Protein AF-A0A023FJ00-F1 (afdb_monomer)

Nearest PDB structures (foldseek):
  8jj6-assembly1_A  TM=9.399E-01  e=1.919E-15  Homo sapiens

Foldseek 3Di:
DVVVVVVVVDDPVVVVVVVLLVVLVVLLVVLVVLLPDDDPVSQVVLVVVLVVLVVVCVPPSSVVNNLSSLQSHPDDDPVSLVVCVVDPVSVVVHDLSNVLNNCLVPVVVLCVVLVVLVVVLVVVVVCVVCVVVVVVVPPPDDDDDDDDDDDPDDPDDVPDDVPCPLVNVLPPPSLVVLCSNCPLPLSSVVSSVVVLVVVCVVVVDCVSVVSNVSNVVNNVVVVSVNNVVVD

Radius of gyration: 27.16 Å; Cα contacts (8 Å, |Δi|>4): 117; chains: 1; bounding box: 66×40×90 Å

Sequence (231 aa):
MLPLLDLHGVCRLDFHTSVREELKERLLQQIENLGKQEGREKEKKLKEMLQKSFPVIKVPALRPVVMCILKNMDHVEEKYLKQLVNNKTLYKECDVQVKRQIWQEHQSLFGDEVLPLLSQYIREKEEALWSPLASSSSSASSSSSSSSSAAVGAGGEASSFFGSSPKQRRQGAVLQQLLVMVGRNVVLYDMVLQFVRTLFLRTRNVHYCTLRVELLMALHDLEIQDITAVT

Structure (mmCIF, N/CA/C/O backbone):
data_AF-A0A023FJ00-F1
#
_entry.id   AF-A0A023FJ00-F1
#
loop_
_atom_site.group_PDB
_atom_site.id
_atom_site.type_symbol
_atom_site.label_atom_id
_atom_site.label_alt_id
_atom_site.label_comp_id
_atom_site.label_asym_id
_atom_site.label_entity_id
_atom_site.label_seq_id
_atom_site.pdbx_PDB_ins_code
_atom_site.Cartn_x
_atom_site.Cartn_y
_atom_site.Cartn_z
_atom_site.occupancy
_atom_site.B_iso_or_equiv
_atom_site.auth_seq_id
_atom_site.auth_comp_id
_atom_site.auth_asym_id
_atom_site.auth_atom_id
_atom_site.pdbx_PDB_model_num
ATOM 1 N N . MET A 1 1 ? -34.439 -0.714 29.607 1.00 55.22 1 MET A N 1
ATOM 2 C CA . MET A 1 1 ? -34.647 -0.567 28.148 1.00 55.22 1 MET A CA 1
ATOM 3 C C . MET A 1 1 ? -34.478 -1.873 27.369 1.00 55.22 1 MET A C 1
ATOM 5 O O . MET A 1 1 ? -35.316 -2.127 26.523 1.00 55.22 1 MET A O 1
ATOM 9 N N . LEU A 1 2 ? -33.496 -2.743 27.658 1.00 57.09 2 LEU A N 1
ATOM 10 C CA . LEU A 1 2 ? -33.366 -4.044 26.963 1.00 57.09 2 LEU A CA 1
ATOM 11 C C . LEU A 1 2 ? -34.568 -5.016 27.103 1.00 57.09 2 LEU A C 1
ATOM 13 O O . LEU A 1 2 ? -34.875 -5.681 26.120 1.00 57.09 2 LEU A O 1
ATOM 17 N N . PRO A 1 3 ? -35.287 -5.098 28.246 1.00 62.75 3 PRO A N 1
ATOM 18 C CA . PRO A 1 3 ? -36.422 -6.024 28.379 1.00 62.75 3 PRO A CA 1
ATOM 19 C C . PRO A 1 3 ? -37.633 -5.676 27.498 1.00 62.75 3 PRO A C 1
ATOM 21 O O . PRO A 1 3 ? -38.423 -6.550 27.170 1.00 62.75 3 PRO A O 1
ATOM 24 N N . LEU A 1 4 ? -37.781 -4.404 27.103 1.00 62.66 4 LEU A N 1
ATOM 25 C CA . LEU A 1 4 ? -38.892 -3.940 26.263 1.00 62.66 4 LEU A CA 1
ATOM 26 C C . LEU A 1 4 ? -38.692 -4.301 24.784 1.00 62.66 4 LEU A C 1
ATOM 28 O O . LEU A 1 4 ? -39.668 -4.559 24.091 1.00 62.66 4 LEU A O 1
ATOM 32 N N . LEU A 1 5 ? -37.442 -4.351 24.310 1.00 60.38 5 LEU A N 1
ATOM 33 C CA . LEU A 1 5 ? -37.088 -4.762 22.942 1.00 60.38 5 LEU A CA 1
ATOM 34 C C . LEU A 1 5 ? -37.264 -6.270 22.723 1.00 60.38 5 LEU A C 1
ATOM 36 O O . LEU A 1 5 ? -37.708 -6.682 21.655 1.00 60.38 5 LEU A O 1
ATOM 40 N N . ASP A 1 6 ? -37.000 -7.070 23.759 1.00 61.88 6 ASP A N 1
ATOM 41 C CA . ASP A 1 6 ? -37.266 -8.517 23.769 1.00 61.88 6 ASP A CA 1
ATOM 42 C C . ASP A 1 6 ? -38.765 -8.811 23.586 1.00 61.88 6 ASP A C 1
ATOM 44 O O . ASP A 1 6 ? -39.148 -9.751 22.897 1.00 61.88 6 ASP A O 1
ATOM 48 N N . LEU A 1 7 ? -39.619 -7.944 24.145 1.00 65.06 7 LEU A N 1
ATOM 49 C CA . LEU A 1 7 ? -41.075 -8.012 24.003 1.00 65.06 7 LEU A CA 1
ATOM 50 C C . LEU A 1 7 ? -41.558 -7.706 22.572 1.00 65.06 7 LEU A C 1
ATOM 52 O O . LEU A 1 7 ? -42.651 -8.117 22.198 1.00 65.06 7 LEU A O 1
ATOM 56 N N . HIS A 1 8 ? -40.750 -6.993 21.780 1.00 67.88 8 HIS A N 1
ATOM 57 C CA . HIS A 1 8 ? -41.035 -6.646 20.382 1.00 67.88 8 HIS A CA 1
ATOM 58 C C . HIS A 1 8 ? -40.429 -7.650 19.385 1.00 67.88 8 HIS A C 1
ATOM 60 O O . HIS A 1 8 ? -40.424 -7.393 18.183 1.00 67.88 8 HIS A O 1
ATOM 66 N N . GLY A 1 9 ? -39.903 -8.787 19.862 1.00 67.94 9 GLY A N 1
ATOM 67 C CA . GLY A 1 9 ? -39.362 -9.846 19.004 1.00 67.94 9 GLY A CA 1
ATOM 68 C C . GLY A 1 9 ? -38.045 -9.490 18.309 1.00 67.94 9 GLY A C 1
ATOM 69 O O . GLY A 1 9 ? -37.627 -10.202 17.398 1.00 67.94 9 GLY A O 1
ATOM 70 N N . VAL A 1 10 ? -37.375 -8.409 18.720 1.00 71.19 10 VAL A N 1
ATOM 71 C CA . VAL A 1 10 ? -36.057 -8.055 18.187 1.00 71.19 10 VAL A CA 1
ATOM 72 C C . VAL A 1 10 ? -35.002 -8.866 18.926 1.00 71.19 10 VAL A C 1
ATOM 74 O O . VAL A 1 10 ? -34.808 -8.705 20.133 1.00 71.19 10 VAL A O 1
ATOM 77 N N . CYS A 1 11 ? -34.277 -9.712 18.196 1.00 74.19 11 CYS A N 1
ATOM 78 C CA . CYS A 1 11 ? -33.132 -10.432 18.734 1.00 74.19 11 CYS A CA 1
ATOM 79 C C . CYS A 1 11 ? -32.123 -9.439 19.326 1.00 74.19 11 CYS A C 1
ATOM 81 O O . CYS A 1 11 ? -31.591 -8.570 18.632 1.00 74.19 11 CYS A O 1
ATOM 83 N N . ARG A 1 12 ? -31.811 -9.587 20.620 1.00 78.19 12 ARG A N 1
ATOM 84 C CA . ARG A 1 12 ? -30.856 -8.713 21.330 1.00 78.19 12 ARG A CA 1
ATOM 85 C C . ARG A 1 12 ? -29.510 -8.599 20.604 1.00 78.19 12 ARG A C 1
ATOM 87 O O . AR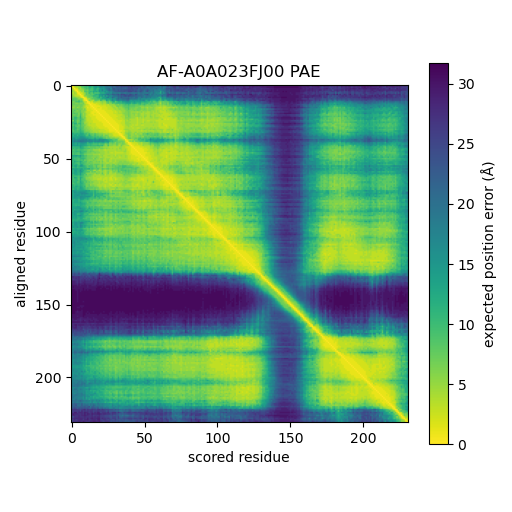G A 1 12 ? -28.895 -7.535 20.611 1.00 78.19 12 ARG A O 1
ATOM 94 N N . LEU A 1 13 ? -29.063 -9.686 19.971 1.00 79.44 13 LEU A N 1
ATOM 95 C CA . LEU A 1 13 ? -27.828 -9.730 19.187 1.00 79.44 13 LEU A CA 1
ATOM 96 C C . LEU A 1 13 ? -27.859 -8.770 17.992 1.00 79.44 13 LEU A C 1
ATOM 98 O O . LEU A 1 13 ? -26.862 -8.089 17.743 1.00 79.44 13 LEU A O 1
ATOM 102 N N . ASP A 1 14 ? -28.987 -8.699 17.289 1.00 80.38 14 ASP A N 1
ATOM 103 C CA . ASP A 1 14 ? -29.147 -7.858 16.104 1.00 80.38 14 ASP A CA 1
ATOM 104 C C . ASP A 1 14 ? -29.149 -6.393 16.510 1.00 80.38 14 ASP A C 1
ATOM 106 O O . ASP A 1 14 ? -28.389 -5.608 15.956 1.00 80.38 14 ASP A O 1
ATOM 110 N N . PHE A 1 15 ? -29.870 -6.047 17.580 1.00 82.94 15 PHE A N 1
ATOM 111 C CA . PHE A 1 15 ? -29.838 -4.695 18.134 1.00 82.94 15 PHE A CA 1
ATOM 112 C C . PHE A 1 15 ? -28.418 -4.267 18.538 1.00 82.94 15 PHE A C 1
ATOM 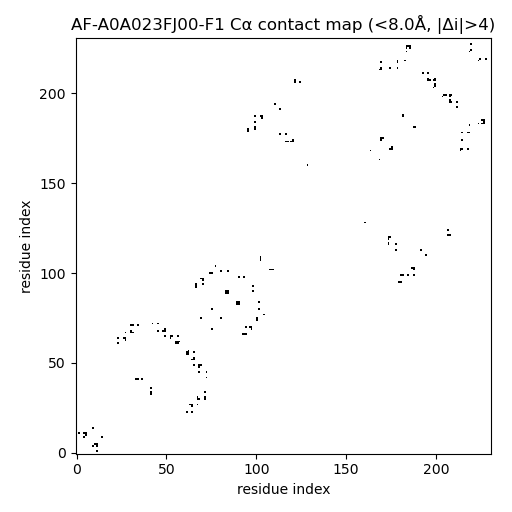114 O O . PHE A 1 15 ? -27.947 -3.204 18.136 1.00 82.94 15 PHE A O 1
ATOM 121 N N . HIS A 1 16 ? -27.692 -5.099 19.295 1.00 84.12 16 HIS A N 1
ATOM 122 C CA . HIS A 1 16 ? -26.311 -4.789 19.677 1.00 84.12 16 HIS A CA 1
ATOM 123 C C . HIS A 1 16 ? -25.367 -4.712 18.474 1.00 84.12 16 HIS A C 1
ATOM 125 O O . HIS A 1 16 ? -24.415 -3.930 18.489 1.00 84.12 16 HIS A O 1
ATOM 131 N N . THR A 1 17 ? -25.621 -5.505 17.436 1.00 85.69 17 THR A N 1
ATOM 132 C CA . THR A 1 17 ? -24.859 -5.464 16.190 1.00 85.69 17 THR A CA 1
ATOM 133 C C . THR A 1 17 ? -25.129 -4.178 15.424 1.00 85.69 17 THR A C 1
ATOM 135 O O . THR A 1 17 ? -24.167 -3.505 15.071 1.00 85.69 17 THR A O 1
ATOM 138 N N . SER A 1 18 ? -26.388 -3.772 15.267 1.00 85.38 18 SER A N 1
ATOM 139 C CA . SER A 1 18 ? -26.767 -2.506 14.635 1.00 85.38 18 SER A CA 1
ATOM 140 C C . SER A 1 18 ? -26.198 -1.299 15.378 1.00 85.38 18 SER A C 1
ATOM 142 O O . SER A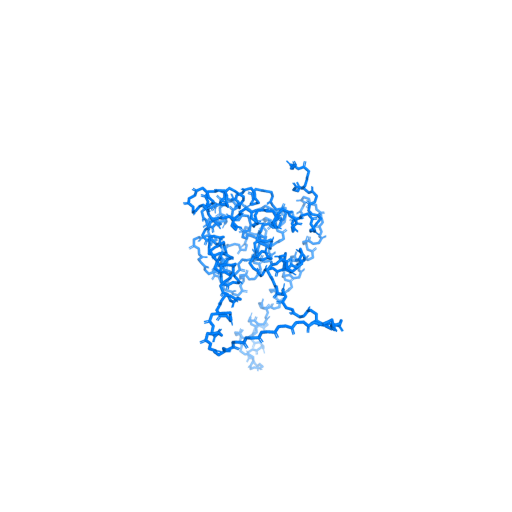 1 18 ? -25.574 -0.445 14.759 1.00 85.38 18 SER A O 1
ATOM 144 N N . VAL A 1 19 ? -26.317 -1.255 16.711 1.00 87.44 19 VAL A N 1
ATOM 145 C CA . VAL A 1 19 ? -25.748 -0.160 17.521 1.00 87.44 19 VAL A CA 1
ATOM 146 C C . VAL A 1 19 ? -24.227 -0.104 17.378 1.00 87.44 19 VAL A C 1
ATOM 148 O O . VAL A 1 19 ? -23.653 0.976 17.255 1.00 87.44 19 VAL A O 1
ATOM 151 N N . ARG A 1 20 ? -23.549 -1.257 17.379 1.00 84.69 20 ARG A N 1
ATOM 152 C CA . ARG A 1 20 ? -22.095 -1.318 17.178 1.00 84.69 20 ARG A CA 1
ATOM 153 C C . ARG A 1 20 ? -21.695 -0.821 15.790 1.00 84.69 20 ARG A C 1
ATOM 155 O O . ARG A 1 20 ? -20.704 -0.104 15.687 1.00 84.69 20 ARG A O 1
ATOM 162 N N . GLU A 1 21 ? -22.422 -1.212 14.749 1.00 87.56 21 GLU A N 1
ATOM 163 C CA . GLU A 1 21 ? -22.163 -0.780 13.372 1.00 87.56 21 GLU A CA 1
ATOM 164 C C . GLU A 1 21 ? -22.367 0.732 13.216 1.00 87.56 21 GLU A C 1
ATOM 166 O O . GLU A 1 21 ? -21.481 1.410 12.702 1.00 87.56 21 GLU A O 1
ATOM 171 N N . GLU A 1 22 ? -23.440 1.291 13.778 1.00 86.94 22 GLU A N 1
ATOM 172 C CA . GLU A 1 22 ? -23.684 2.737 13.746 1.00 86.94 22 GLU A CA 1
ATOM 173 C C . GLU A 1 22 ? -22.613 3.517 14.530 1.00 86.94 22 GLU A C 1
ATOM 175 O O . GLU A 1 22 ? -22.098 4.535 14.064 1.00 86.94 22 GLU A O 1
ATOM 180 N N . LEU A 1 23 ? -22.207 3.025 15.708 1.00 86.69 23 LEU A N 1
ATOM 181 C CA . LEU A 1 23 ? -21.105 3.620 16.471 1.00 86.69 23 LEU A CA 1
ATOM 182 C C . LEU A 1 23 ? -19.781 3.554 15.704 1.00 86.69 23 LEU A C 1
ATOM 184 O O . LEU A 1 23 ? -19.011 4.515 15.732 1.00 86.69 23 LEU A O 1
ATOM 188 N N . LYS A 1 24 ? -19.516 2.441 15.012 1.00 87.19 24 LYS A N 1
ATOM 189 C CA . LYS A 1 24 ? -18.331 2.272 14.164 1.00 87.19 24 LYS A CA 1
ATOM 190 C C . LYS A 1 24 ? -18.330 3.291 13.028 1.00 87.19 24 LYS A C 1
ATOM 192 O O . LYS A 1 24 ? -17.315 3.950 12.825 1.00 87.19 24 LYS A O 1
ATOM 197 N N . GLU A 1 25 ? -19.441 3.448 12.316 1.00 89.94 25 GLU A N 1
ATOM 198 C CA . GLU A 1 25 ? -19.566 4.416 11.221 1.00 89.94 25 GLU A CA 1
ATOM 199 C C . GLU A 1 25 ? -19.379 5.855 11.703 1.00 89.94 25 GLU A C 1
ATOM 201 O O . GLU A 1 25 ? -18.584 6.598 11.127 1.00 89.94 25 GLU A O 1
ATOM 206 N N . ARG A 1 26 ? -20.026 6.237 12.811 1.00 89.25 26 ARG A N 1
ATOM 207 C CA . ARG A 1 26 ? -19.841 7.567 13.410 1.00 89.25 26 ARG A CA 1
ATOM 208 C C . ARG A 1 26 ? -18.392 7.809 13.825 1.00 89.25 26 ARG A C 1
ATOM 210 O O . ARG A 1 26 ? -17.871 8.903 13.619 1.00 89.25 26 ARG A O 1
ATOM 217 N N . LEU A 1 27 ? -17.727 6.797 14.382 1.00 86.50 27 LEU A N 1
ATOM 218 C CA . LEU A 1 27 ? -16.323 6.897 14.772 1.00 86.50 27 LEU A CA 1
ATOM 219 C C . LEU A 1 27 ? -15.411 7.071 13.551 1.00 86.50 27 LEU A C 1
ATOM 221 O O . LEU A 1 27 ? -14.524 7.919 13.579 1.00 86.50 27 LEU A O 1
ATOM 225 N N . LEU A 1 28 ? -15.651 6.324 12.470 1.00 88.69 28 LEU A N 1
ATOM 226 C CA . LEU A 1 28 ? -14.921 6.477 11.207 1.00 88.69 28 LEU A CA 1
ATOM 227 C C . LEU A 1 28 ? -15.084 7.886 10.628 1.00 88.69 28 LEU A C 1
ATOM 229 O O . LEU A 1 28 ? -14.091 8.517 10.275 1.00 88.69 28 LEU A O 1
ATOM 233 N N . GLN A 1 29 ? -16.309 8.414 10.613 1.00 89.25 29 GLN A N 1
ATOM 234 C CA . GLN A 1 29 ? -16.581 9.784 10.169 1.00 89.25 29 GLN A CA 1
ATOM 235 C C . GLN A 1 29 ? -15.867 10.823 11.042 1.00 89.25 29 GLN A C 1
ATOM 237 O O . GLN A 1 29 ? -15.313 11.795 10.532 1.00 89.25 29 GLN A O 1
ATOM 242 N N . GLN A 1 30 ? -15.842 10.625 12.364 1.00 85.81 30 GLN A N 1
ATOM 243 C CA . GLN A 1 30 ? -15.100 11.505 13.267 1.00 85.81 30 GLN A CA 1
ATOM 244 C C . GLN A 1 30 ? -13.594 11.466 13.004 1.00 85.81 30 GLN A C 1
ATOM 246 O O . GLN A 1 30 ? -12.963 12.520 13.010 1.00 85.81 30 GLN A O 1
ATOM 251 N N . ILE A 1 31 ? -13.022 10.288 12.750 1.00 86.56 31 ILE A N 1
ATOM 252 C CA . ILE A 1 31 ? -11.599 10.141 12.421 1.00 86.56 31 ILE A CA 1
ATOM 253 C C . ILE A 1 31 ? -11.278 10.837 11.095 1.00 86.56 31 ILE A C 1
ATOM 255 O O . ILE A 1 31 ? -10.287 11.555 11.015 1.00 86.56 31 ILE A O 1
ATOM 259 N N . GLU A 1 32 ? -12.126 10.693 10.078 1.00 85.56 32 GLU A N 1
ATOM 260 C CA . GLU A 1 32 ? -11.937 11.370 8.791 1.00 85.56 32 GLU A CA 1
ATOM 261 C C . GLU A 1 32 ? -12.043 12.897 8.924 1.00 85.56 32 GLU A C 1
ATOM 263 O O . GLU A 1 32 ? -11.239 13.639 8.359 1.00 85.56 32 GLU A O 1
ATOM 268 N N . ASN A 1 33 ? -12.983 13.385 9.736 1.00 86.56 33 ASN A N 1
ATOM 269 C CA . ASN A 1 33 ? -13.097 14.809 10.046 1.00 86.56 33 ASN A CA 1
ATOM 270 C C . ASN A 1 33 ? -11.888 15.328 10.841 1.00 86.56 33 ASN A C 1
ATOM 272 O O . ASN A 1 33 ? -11.429 16.440 10.588 1.00 86.56 33 ASN A O 1
ATOM 276 N N . LEU A 1 34 ? -11.345 14.529 11.765 1.00 82.56 34 LEU A N 1
ATOM 277 C CA . LEU A 1 34 ? -10.101 14.840 12.476 1.00 82.56 34 LEU A CA 1
ATOM 278 C C . LEU A 1 34 ? -8.887 14.832 11.538 1.00 82.56 34 LEU A C 1
ATOM 280 O O . LEU A 1 34 ? -7.989 15.646 11.724 1.00 82.56 34 LEU A O 1
ATOM 284 N N . GLY A 1 35 ? -8.874 13.969 10.519 1.00 77.62 35 GLY A N 1
ATOM 285 C CA . GLY A 1 35 ? -7.837 13.941 9.485 1.00 77.62 35 GLY A CA 1
ATOM 286 C C . GLY A 1 35 ? -7.781 15.227 8.654 1.00 77.62 35 GLY A C 1
ATOM 287 O O . GLY A 1 35 ? -6.699 15.650 8.254 1.00 77.62 35 GLY A O 1
ATOM 288 N N . LYS A 1 36 ? -8.928 15.891 8.452 1.00 80.62 36 LYS A N 1
ATOM 289 C CA . LYS A 1 36 ? -9.024 17.194 7.765 1.00 80.62 36 LYS A CA 1
ATOM 290 C C . LYS A 1 36 ? -8.594 18.378 8.635 1.00 80.62 36 LYS A C 1
ATOM 292 O O . LYS A 1 36 ? -8.325 19.448 8.101 1.00 80.62 36 LYS A O 1
ATOM 297 N N . GLN A 1 37 ? -8.568 18.222 9.958 1.00 78.00 37 GLN A N 1
ATOM 298 C CA . GLN A 1 37 ? -8.043 19.254 10.851 1.00 78.00 37 GLN A CA 1
ATOM 299 C C . GLN A 1 37 ? -6.511 19.222 10.820 1.00 78.00 37 GLN A C 1
ATOM 301 O O . GLN A 1 37 ? -5.901 18.158 10.778 1.00 78.00 37 GLN A O 1
ATOM 306 N N . GLU A 1 38 ? -5.866 20.385 10.857 1.00 72.50 38 GLU A N 1
ATOM 307 C CA . GLU A 1 38 ? -4.406 20.501 10.893 1.00 72.50 38 GLU A CA 1
ATOM 308 C C . GLU A 1 38 ? -3.947 20.995 12.269 1.00 72.50 38 GLU A C 1
ATOM 310 O O . GLU A 1 38 ? -4.546 21.900 12.846 1.00 72.50 38 GLU A O 1
ATOM 315 N N . GLY A 1 39 ? -2.892 20.384 12.820 1.00 77.38 39 GLY A N 1
ATOM 316 C CA . GLY A 1 39 ? -2.273 20.838 14.068 1.00 77.38 39 GLY A CA 1
ATOM 317 C C . GLY A 1 39 ? -1.814 19.719 15.000 1.00 77.38 39 GLY A C 1
ATOM 318 O O . GLY A 1 39 ? -2.324 18.605 14.979 1.00 77.38 39 GLY A O 1
ATOM 319 N N . ARG A 1 40 ? -0.869 20.044 15.887 1.00 77.06 40 ARG A N 1
ATOM 320 C CA . ARG A 1 40 ? -0.237 19.115 16.846 1.00 77.06 40 ARG A CA 1
ATOM 321 C C . ARG A 1 40 ? -1.225 18.427 17.799 1.00 77.06 40 ARG A C 1
ATOM 323 O O . ARG A 1 40 ? -0.976 17.325 18.284 1.00 77.06 40 ARG A O 1
ATOM 330 N N . GLU A 1 41 ? -2.364 19.060 18.075 1.00 80.50 41 GLU A N 1
ATOM 331 C CA . GLU A 1 41 ? -3.412 18.458 18.903 1.00 80.50 41 GLU A CA 1
ATOM 332 C C . GLU A 1 41 ? -4.080 17.251 18.234 1.00 80.50 41 GLU A C 1
ATOM 334 O O . GLU A 1 41 ? -4.482 16.320 18.937 1.00 80.50 41 GLU A O 1
ATOM 339 N N . LYS A 1 42 ? -4.164 17.230 16.894 1.00 83.69 42 LYS A N 1
ATOM 340 C CA . LYS A 1 42 ? -4.743 16.109 16.140 1.00 83.69 42 LYS A CA 1
ATOM 341 C C . LYS A 1 42 ? -3.909 14.850 16.332 1.00 83.69 42 LYS A C 1
ATOM 343 O O . LYS A 1 42 ? -4.451 13.800 16.653 1.00 83.69 42 LYS A O 1
ATOM 348 N N . GLU A 1 43 ? -2.588 14.977 16.231 1.00 83.06 43 GLU A N 1
ATOM 349 C CA . GLU A 1 43 ? -1.652 13.862 16.362 1.00 83.06 43 GLU A CA 1
ATOM 350 C C . GLU A 1 43 ? -1.719 13.276 17.765 1.00 83.06 43 GLU A C 1
ATOM 352 O O . GLU A 1 43 ? -1.749 12.058 17.935 1.00 83.06 43 GLU A O 1
ATOM 357 N N . LYS A 1 44 ? -1.817 14.143 18.781 1.00 86.00 44 LYS A N 1
ATOM 358 C CA . LYS A 1 44 ? -1.970 13.706 20.167 1.00 86.00 44 LYS A CA 1
ATOM 359 C C . LYS A 1 44 ? -3.276 12.929 20.364 1.00 86.00 44 LYS A C 1
ATOM 361 O O . LYS A 1 44 ? -3.242 11.835 20.924 1.00 86.00 44 LYS A O 1
ATOM 366 N N . LYS A 1 45 ? -4.404 13.444 19.859 1.00 86.06 45 LYS A N 1
ATOM 367 C CA . LYS A 1 45 ? -5.710 12.761 19.931 1.00 86.06 45 LYS A CA 1
ATOM 368 C C . LYS A 1 45 ? -5.704 11.437 19.161 1.00 86.06 45 LYS A C 1
ATOM 370 O O . LYS A 1 45 ? -6.150 10.429 19.702 1.00 86.06 45 LYS A O 1
ATOM 375 N N . LEU A 1 46 ? -5.154 11.409 17.945 1.00 85.62 46 LEU A N 1
ATOM 376 C CA . LEU A 1 46 ? -5.027 10.196 17.129 1.00 85.62 46 LEU A CA 1
ATOM 377 C C . LEU A 1 46 ? -4.160 9.145 17.823 1.00 85.62 46 LEU A C 1
ATOM 379 O O . LEU A 1 46 ? -4.540 7.979 17.871 1.00 85.62 46 LEU A O 1
ATOM 383 N N . LYS A 1 47 ? -3.047 9.553 18.438 1.00 86.44 47 LYS A N 1
ATOM 384 C CA . LYS A 1 47 ? -2.176 8.662 19.210 1.00 86.44 47 LYS A CA 1
ATOM 385 C C . LYS A 1 47 ? -2.876 8.090 20.446 1.00 86.44 47 LYS A C 1
ATOM 387 O O . LYS A 1 47 ? -2.783 6.889 20.694 1.00 86.44 47 LYS A O 1
ATOM 392 N N . GLU A 1 48 ? -3.613 8.909 21.195 1.00 88.38 48 GLU A N 1
ATOM 393 C CA . GLU A 1 48 ? -4.414 8.440 22.336 1.00 88.38 48 GLU A CA 1
ATOM 394 C C . GLU A 1 48 ? -5.528 7.472 21.897 1.00 88.38 48 GLU A C 1
ATOM 396 O O . GLU A 1 48 ? -5.766 6.450 22.548 1.00 88.38 48 GLU A O 1
ATOM 401 N N . MET A 1 49 ? -6.194 7.754 20.773 1.00 84.31 49 MET A N 1
ATOM 402 C CA . MET A 1 49 ? -7.207 6.870 20.190 1.00 84.31 49 MET A CA 1
ATOM 403 C C . MET A 1 49 ? -6.601 5.561 19.687 1.00 84.31 49 MET A C 1
ATOM 405 O O . MET A 1 49 ? -7.178 4.495 19.921 1.00 84.31 49 MET A O 1
ATOM 409 N N . LEU A 1 50 ? -5.431 5.611 19.045 1.00 87.56 50 LEU A N 1
ATOM 410 C CA . LEU A 1 50 ? -4.699 4.425 18.617 1.00 87.56 50 LEU A CA 1
ATOM 411 C C . LEU A 1 50 ? -4.354 3.563 19.831 1.00 87.56 50 LEU A C 1
ATOM 413 O O . LEU A 1 50 ? -4.686 2.385 19.844 1.00 87.56 50 LEU A O 1
ATOM 417 N N . GLN A 1 51 ? -3.799 4.146 20.894 1.00 88.19 51 GLN A N 1
ATOM 418 C CA . GLN A 1 51 ? -3.433 3.404 22.103 1.00 88.19 51 GLN A CA 1
ATOM 419 C C . GLN A 1 51 ? -4.622 2.643 22.716 1.00 88.19 51 GLN A C 1
ATOM 421 O O . GLN A 1 51 ? -4.460 1.517 23.186 1.00 88.19 51 GLN A O 1
ATOM 426 N N . LYS A 1 52 ? -5.825 3.231 22.689 1.00 86.00 52 LYS A N 1
ATOM 427 C CA . LYS A 1 52 ? -7.048 2.595 23.209 1.00 86.00 52 LYS A CA 1
ATOM 428 C C . LYS A 1 52 ? -7.652 1.565 22.252 1.00 86.00 52 LYS A C 1
ATOM 430 O O . LYS A 1 52 ? -8.205 0.568 22.707 1.00 86.00 52 LYS A O 1
ATOM 435 N N . SER A 1 53 ? -7.572 1.799 20.944 1.00 83.19 53 SER A N 1
ATOM 436 C CA . SER A 1 53 ? -8.200 0.947 19.921 1.00 83.19 53 SER A CA 1
ATOM 437 C C . SER A 1 53 ? -7.315 -0.216 19.468 1.00 83.19 53 SER A C 1
ATOM 439 O O . SER A 1 53 ? -7.830 -1.266 19.084 1.00 83.19 53 SER A O 1
ATOM 441 N N . PHE A 1 54 ? -5.992 -0.080 19.572 1.00 85.19 54 PHE A N 1
ATOM 442 C CA . PHE A 1 54 ? -5.031 -1.073 19.098 1.00 85.19 54 PHE A CA 1
ATOM 443 C C . PHE A 1 54 ? -5.155 -2.455 19.764 1.00 85.19 54 PHE A C 1
ATOM 445 O O . PHE A 1 54 ? -5.092 -3.451 19.045 1.00 85.19 54 PHE A O 1
ATOM 452 N N . PRO A 1 55 ? -5.421 -2.591 21.082 1.00 85.12 55 PRO A N 1
ATOM 453 C CA . PRO A 1 55 ? -5.675 -3.901 21.691 1.00 85.12 55 PRO A CA 1
ATOM 454 C C . PRO A 1 55 ? -6.844 -4.657 21.040 1.00 85.12 55 PRO A C 1
ATOM 456 O O . PRO A 1 55 ? -6.890 -5.888 21.060 1.00 85.12 55 PRO A O 1
ATOM 459 N N . VAL A 1 56 ? -7.774 -3.919 20.429 1.00 83.00 56 VAL A N 1
ATOM 460 C CA . VAL A 1 56 ? -8.998 -4.442 19.820 1.00 83.00 56 VAL A CA 1
ATOM 461 C C . VAL A 1 56 ? -8.804 -4.815 18.342 1.00 83.00 56 VAL A C 1
ATOM 463 O O . VAL A 1 56 ? -9.713 -5.365 17.725 1.00 83.00 56 VAL A O 1
ATOM 466 N N . ILE A 1 57 ? -7.604 -4.631 17.773 1.00 81.69 57 ILE A N 1
ATOM 467 C CA . ILE A 1 57 ? -7.292 -4.931 16.359 1.00 81.69 57 ILE A CA 1
ATOM 468 C C . ILE A 1 57 ? -7.528 -6.401 15.968 1.00 81.69 57 ILE A C 1
ATOM 470 O O . ILE A 1 57 ? -7.770 -6.728 14.806 1.00 81.69 57 ILE A O 1
ATOM 474 N N . LYS A 1 58 ? -7.503 -7.317 16.943 1.00 78.75 58 LYS A N 1
ATOM 475 C CA . LYS A 1 58 ? -7.800 -8.739 16.711 1.00 78.75 58 LYS A CA 1
ATOM 476 C C . LYS A 1 58 ? -9.257 -8.955 16.287 1.00 78.75 58 LYS A C 1
ATOM 478 O O . LYS A 1 58 ? -9.541 -9.891 15.536 1.00 78.75 58 LYS A O 1
ATOM 483 N N . VAL A 1 59 ? -10.164 -8.075 16.717 1.00 84.44 59 VAL A N 1
ATOM 484 C CA . VAL A 1 59 ? -11.599 -8.157 16.434 1.00 84.44 59 VAL A CA 1
ATOM 485 C C . VAL A 1 59 ? -11.887 -7.593 15.034 1.00 84.44 59 VAL A C 1
ATOM 487 O O . VAL A 1 59 ? -11.745 -6.387 14.829 1.00 84.44 59 VAL A O 1
ATOM 490 N N . PRO A 1 60 ? -12.340 -8.415 14.067 1.00 80.62 60 PRO A N 1
ATOM 491 C CA . PRO A 1 60 ? -12.522 -8.000 12.671 1.00 80.62 60 PRO A CA 1
ATOM 492 C C . PRO A 1 60 ? -13.496 -6.833 12.494 1.00 80.62 60 PRO A C 1
ATOM 494 O O . PRO A 1 60 ? -13.249 -5.960 11.671 1.00 80.62 60 PRO A O 1
ATOM 497 N N . ALA A 1 61 ? -14.551 -6.760 13.310 1.00 81.69 61 ALA A N 1
ATOM 498 C CA . ALA A 1 61 ? -15.542 -5.685 13.234 1.00 81.69 61 ALA A CA 1
ATOM 499 C C . ALA A 1 61 ? -14.958 -4.286 13.519 1.00 81.69 61 ALA A C 1
ATOM 501 O O . ALA A 1 61 ? -15.480 -3.294 13.020 1.00 81.69 61 ALA A O 1
ATOM 502 N N . LEU A 1 62 ? -13.877 -4.197 14.304 1.00 81.38 62 LEU A N 1
ATOM 503 C CA . LEU A 1 62 ? -13.258 -2.931 14.712 1.00 81.38 62 LEU A CA 1
ATOM 504 C C . LEU A 1 62 ? -11.943 -2.635 13.978 1.00 81.38 62 LEU A C 1
ATOM 506 O O . LEU A 1 62 ? -11.415 -1.531 14.103 1.00 81.38 62 LEU A O 1
ATOM 510 N N . ARG A 1 63 ? -11.440 -3.566 13.154 1.00 85.00 63 ARG A N 1
ATOM 511 C CA . ARG A 1 63 ? -10.257 -3.337 12.305 1.00 85.00 63 ARG A CA 1
ATOM 512 C C . ARG A 1 63 ? -10.365 -2.091 11.424 1.00 85.00 63 ARG A C 1
ATOM 514 O O . ARG A 1 63 ? -9.392 -1.340 11.414 1.00 85.00 63 ARG A O 1
ATOM 521 N N . PRO A 1 64 ? -11.502 -1.801 10.752 1.00 86.00 64 PRO A N 1
ATOM 522 C CA . PRO A 1 64 ? -11.602 -0.628 9.883 1.00 86.00 64 PRO A CA 1
ATOM 523 C C . PRO A 1 64 ? -11.314 0.684 10.617 1.00 86.00 64 PRO A C 1
ATOM 525 O O . PRO A 1 64 ? -10.736 1.599 10.041 1.00 86.00 64 PRO A O 1
ATOM 528 N N . VAL A 1 65 ? -11.662 0.759 11.907 1.00 85.50 65 VAL A N 1
ATOM 529 C CA . VAL A 1 65 ? -11.395 1.928 12.754 1.00 85.50 65 VAL A CA 1
ATOM 530 C C . VAL A 1 65 ? -9.896 2.126 12.931 1.00 85.50 65 VAL A C 1
ATOM 532 O O . VAL A 1 65 ? -9.393 3.219 12.695 1.00 85.50 65 VAL A O 1
ATOM 535 N N . VAL A 1 66 ? -9.170 1.068 13.302 1.00 84.94 66 VAL A N 1
ATOM 536 C CA . VAL A 1 66 ? -7.715 1.142 13.499 1.00 84.94 66 VAL A CA 1
ATOM 537 C C . VAL A 1 66 ? -7.011 1.474 12.183 1.00 84.94 66 VAL A C 1
ATOM 539 O O . VAL A 1 66 ? -6.124 2.322 12.171 1.00 84.94 66 VAL A O 1
ATOM 542 N N . MET A 1 67 ? -7.446 0.878 11.070 1.00 85.00 67 MET A N 1
ATOM 543 C CA . MET A 1 67 ? -6.889 1.173 9.745 1.00 85.00 67 MET A CA 1
ATOM 544 C C . MET A 1 67 ? -7.121 2.633 9.338 1.00 85.00 67 MET A C 1
ATOM 546 O O . MET A 1 67 ? -6.195 3.293 8.876 1.00 85.00 67 MET A O 1
ATOM 550 N N . CYS A 1 68 ? -8.316 3.175 9.589 1.00 83.06 68 CYS A N 1
ATOM 551 C CA . CYS A 1 68 ? -8.625 4.579 9.326 1.00 83.06 68 CYS A CA 1
ATOM 552 C C . CYS A 1 68 ? -7.794 5.537 10.200 1.00 83.06 68 CYS A C 1
ATOM 554 O O . CYS A 1 68 ? -7.317 6.558 9.708 1.00 83.06 68 CYS A O 1
ATOM 556 N N . ILE A 1 69 ? -7.562 5.203 11.477 1.00 84.62 69 ILE A N 1
ATOM 557 C CA . ILE A 1 69 ? -6.673 5.988 12.353 1.00 84.62 69 ILE A CA 1
ATOM 558 C C . ILE A 1 69 ? -5.254 5.994 11.780 1.00 84.62 69 ILE A C 1
ATOM 560 O O . ILE A 1 69 ? -4.682 7.063 11.598 1.00 84.62 69 ILE A O 1
ATOM 564 N N . LEU A 1 70 ? -4.713 4.817 11.449 1.00 84.06 70 LEU A N 1
ATOM 565 C CA . LEU A 1 70 ? -3.357 4.679 10.912 1.00 84.06 70 LEU A CA 1
ATOM 566 C C . LEU A 1 70 ? -3.176 5.424 9.583 1.00 84.06 70 LEU A C 1
ATOM 568 O O . LEU A 1 70 ? -2.122 6.007 9.357 1.00 84.06 70 LEU A O 1
ATOM 572 N N . LYS A 1 71 ? -4.202 5.450 8.724 1.00 85.31 71 LYS A N 1
ATOM 573 C CA . LYS A 1 71 ? -4.190 6.206 7.464 1.00 85.31 71 LYS A CA 1
ATOM 574 C C . LYS A 1 71 ? -4.019 7.714 7.679 1.00 85.31 71 LYS A C 1
ATOM 576 O O . LYS A 1 71 ? -3.336 8.368 6.903 1.00 85.31 71 LYS A O 1
ATOM 581 N N . ASN A 1 72 ? -4.638 8.262 8.723 1.00 82.81 72 ASN A N 1
ATOM 582 C CA . ASN A 1 72 ? -4.596 9.695 9.035 1.00 82.81 72 ASN A CA 1
ATOM 583 C C . ASN A 1 72 ? -3.409 10.089 9.933 1.00 82.81 72 ASN A C 1
ATOM 585 O O . ASN A 1 72 ? -3.311 11.243 10.345 1.00 82.81 72 ASN A O 1
ATOM 589 N N . MET A 1 73 ? -2.532 9.142 10.275 1.00 79.62 73 MET A N 1
ATOM 590 C CA . MET A 1 73 ? -1.353 9.390 11.098 1.00 79.62 73 MET A CA 1
ATOM 591 C C . MET A 1 73 ? -0.096 9.537 10.240 1.00 79.62 73 MET A C 1
ATOM 593 O O . MET A 1 73 ? 0.287 8.620 9.514 1.00 79.62 73 MET A O 1
ATOM 597 N N . ASP A 1 74 ? 0.602 10.659 10.409 1.00 74.06 74 ASP A N 1
ATOM 598 C CA . ASP A 1 74 ? 1.843 10.954 9.683 1.00 74.06 74 ASP A CA 1
ATOM 599 C C . ASP A 1 74 ? 3.023 10.090 10.163 1.00 74.06 74 ASP A C 1
ATOM 601 O O . ASP A 1 74 ? 3.857 9.662 9.360 1.00 74.06 74 ASP A O 1
ATOM 605 N N . HIS A 1 75 ? 3.060 9.763 11.461 1.00 79.12 75 HIS A N 1
ATOM 606 C CA . HIS A 1 75 ? 4.076 8.903 12.068 1.00 79.12 75 HIS A CA 1
ATOM 607 C C . HIS A 1 75 ? 3.457 7.900 13.052 1.00 79.12 75 HIS A C 1
ATOM 609 O O . HIS A 1 75 ? 2.776 8.279 14.010 1.00 79.12 75 HIS A O 1
ATOM 615 N N . VAL A 1 76 ? 3.721 6.611 12.831 1.00 83.19 76 VAL A N 1
ATOM 616 C CA . VAL A 1 76 ? 3.265 5.503 13.681 1.00 83.19 76 VAL A CA 1
ATOM 617 C C . VAL A 1 76 ? 4.455 4.916 14.428 1.00 83.19 76 VAL A C 1
ATOM 619 O O . VAL A 1 76 ? 5.505 4.662 13.849 1.00 83.19 76 VAL A O 1
ATOM 622 N N . GLU A 1 77 ? 4.286 4.669 15.727 1.00 81.44 77 GLU A N 1
ATOM 623 C CA . GLU A 1 77 ? 5.361 4.113 16.549 1.00 81.44 77 GLU A CA 1
ATOM 624 C C . GLU A 1 77 ? 5.735 2.684 16.125 1.00 81.44 77 GLU A C 1
ATOM 626 O O . GLU A 1 77 ? 4.872 1.826 15.912 1.00 81.44 77 GLU A O 1
ATOM 631 N N . GLU A 1 78 ? 7.037 2.395 16.137 1.00 82.31 78 GLU A N 1
ATOM 632 C CA . GLU A 1 78 ? 7.635 1.112 15.742 1.00 82.31 78 GLU A CA 1
ATOM 633 C C . GLU A 1 78 ? 7.003 -0.109 16.444 1.00 82.31 78 GLU A C 1
ATOM 635 O O . GLU A 1 78 ? 6.860 -1.186 15.863 1.00 82.31 78 GLU A O 1
ATOM 640 N N . LYS A 1 79 ? 6.555 0.057 17.696 1.00 85.38 79 LYS A N 1
ATOM 641 C CA . LYS A 1 79 ? 5.889 -0.999 18.479 1.00 85.38 79 LYS A CA 1
ATOM 642 C C . LYS A 1 79 ? 4.639 -1.534 17.779 1.00 85.38 79 LYS A C 1
ATOM 644 O O . LYS A 1 79 ? 4.400 -2.742 17.799 1.00 85.38 79 LYS A O 1
ATOM 649 N N . TYR A 1 80 ? 3.854 -0.647 17.170 1.00 84.38 80 TYR A N 1
ATOM 650 C CA . TYR A 1 80 ? 2.635 -1.008 16.452 1.00 84.38 80 TYR A CA 1
ATOM 651 C C . TYR A 1 80 ? 2.965 -1.611 15.083 1.00 84.38 80 TYR A C 1
ATOM 653 O O . TYR A 1 80 ? 2.346 -2.600 14.689 1.00 84.38 80 TYR A O 1
ATOM 661 N N . LEU A 1 81 ? 3.997 -1.092 14.406 1.00 83.50 81 LEU A N 1
ATOM 662 C CA . LEU A 1 81 ? 4.470 -1.608 13.116 1.00 83.50 81 LEU A CA 1
ATOM 663 C C . LEU A 1 81 ? 4.926 -3.070 13.220 1.00 83.50 81 LEU A C 1
ATOM 665 O O . LEU A 1 81 ? 4.478 -3.906 12.437 1.00 83.50 81 LEU A O 1
ATOM 669 N N . LYS A 1 82 ? 5.709 -3.423 14.247 1.00 84.88 82 LYS A N 1
ATOM 670 C CA . LYS A 1 82 ? 6.132 -4.816 14.497 1.00 84.88 82 LYS A CA 1
ATOM 671 C C . LYS A 1 82 ? 4.945 -5.769 14.670 1.00 84.88 82 LYS A C 1
ATOM 673 O O . LYS A 1 82 ? 4.951 -6.882 14.147 1.00 84.88 82 LYS A O 1
ATOM 678 N N . GLN A 1 83 ? 3.898 -5.341 15.377 1.00 83.44 83 GLN A N 1
ATOM 679 C CA . GLN A 1 83 ? 2.702 -6.169 15.574 1.00 83.44 83 GLN A CA 1
ATOM 680 C C . GLN A 1 83 ? 1.856 -6.317 14.300 1.00 83.44 83 GLN A C 1
ATOM 682 O O . GLN A 1 83 ? 1.248 -7.374 14.097 1.00 83.44 83 GLN A O 1
ATOM 687 N N . LEU A 1 84 ? 1.840 -5.296 13.436 1.00 83.88 84 LEU A N 1
ATOM 688 C CA . LEU A 1 84 ? 1.210 -5.361 12.114 1.00 83.88 84 LEU A CA 1
ATOM 689 C C . LEU A 1 84 ? 1.962 -6.327 11.188 1.00 83.88 84 LEU A C 1
ATOM 691 O O . LEU A 1 84 ? 1.326 -7.147 10.531 1.00 83.88 84 LEU A O 1
ATOM 695 N N . VAL A 1 85 ? 3.299 -6.291 11.192 1.00 84.31 85 VAL A N 1
ATOM 696 C CA . VAL A 1 85 ? 4.152 -7.191 10.393 1.00 84.31 85 VAL A CA 1
ATOM 697 C C . VAL A 1 85 ? 3.984 -8.653 10.808 1.00 84.31 85 VAL A C 1
ATOM 699 O O . VAL A 1 85 ? 3.889 -9.529 9.950 1.00 84.31 85 VAL A O 1
ATOM 702 N N . ASN A 1 86 ? 3.867 -8.929 12.110 1.00 86.38 86 ASN A N 1
ATOM 703 C CA . ASN A 1 86 ? 3.670 -10.295 12.608 1.00 86.38 86 ASN A CA 1
ATOM 704 C C . ASN A 1 86 ? 2.363 -10.947 12.115 1.00 86.38 86 ASN A C 1
ATOM 706 O O . ASN A 1 86 ? 2.246 -12.172 12.133 1.00 86.38 86 ASN A O 1
ATOM 710 N N . ASN A 1 87 ? 1.373 -10.159 11.679 1.00 84.94 87 ASN A N 1
ATOM 711 C CA . ASN A 1 87 ? 0.073 -10.651 11.231 1.00 84.94 87 ASN A CA 1
ATOM 712 C C . ASN A 1 87 ? -0.152 -10.362 9.740 1.00 84.94 87 ASN A C 1
ATOM 714 O O . ASN A 1 87 ? -0.583 -9.277 9.353 1.00 84.94 87 ASN A O 1
ATOM 718 N N . LYS A 1 88 ? 0.033 -11.382 8.891 1.00 82.31 88 LYS A N 1
ATOM 719 C CA . LYS A 1 88 ? -0.104 -11.261 7.426 1.00 82.31 88 LYS A CA 1
ATOM 720 C C . LYS A 1 88 ? -1.483 -10.773 6.957 1.00 82.31 88 LYS A C 1
ATOM 722 O O . LYS A 1 88 ? -1.578 -10.138 5.912 1.00 82.31 88 LYS A O 1
ATOM 727 N N . THR A 1 89 ? -2.555 -11.071 7.692 1.00 84.06 89 THR A N 1
ATOM 728 C CA . THR A 1 89 ? -3.914 -10.598 7.370 1.00 84.06 89 THR A CA 1
ATOM 729 C C . THR A 1 89 ? -4.041 -9.090 7.558 1.00 84.06 89 THR A C 1
ATOM 731 O O . THR A 1 89 ? -4.484 -8.402 6.644 1.00 84.06 89 THR A O 1
ATOM 734 N N . LEU A 1 90 ? -3.560 -8.573 8.693 1.00 83.19 90 LEU A N 1
ATOM 735 C CA . LEU A 1 90 ? -3.542 -7.140 8.985 1.00 83.19 90 LEU A CA 1
ATOM 736 C C . LEU A 1 90 ? -2.662 -6.396 7.983 1.00 83.19 90 LEU A C 1
ATOM 738 O O . LEU A 1 90 ? -3.089 -5.389 7.434 1.00 83.19 90 LEU A O 1
ATOM 742 N N . TYR A 1 91 ? -1.484 -6.943 7.668 1.00 84.69 91 TYR A N 1
ATOM 743 C CA . TYR A 1 91 ? -0.583 -6.361 6.674 1.00 84.69 91 TYR A CA 1
ATOM 744 C C . TYR A 1 91 ? -1.244 -6.172 5.299 1.00 84.69 91 TYR A C 1
ATOM 746 O O . TYR A 1 91 ? -1.031 -5.156 4.639 1.00 84.69 91 TYR A O 1
ATOM 754 N N . LYS A 1 92 ? -2.068 -7.130 4.857 1.00 84.56 92 LYS A N 1
ATOM 755 C CA . LYS A 1 92 ? -2.773 -7.033 3.572 1.00 84.56 92 LYS A CA 1
ATOM 756 C C . LYS A 1 92 ? -3.849 -5.951 3.575 1.00 84.56 92 LYS A C 1
ATOM 758 O O . LYS A 1 92 ? -3.934 -5.221 2.590 1.00 84.56 92 LYS A O 1
ATOM 763 N N . GLU A 1 93 ? -4.617 -5.861 4.661 1.00 83.00 93 GLU A N 1
ATOM 764 C CA . GLU A 1 93 ? -5.706 -4.891 4.860 1.00 83.00 93 GLU A CA 1
ATOM 765 C C . GLU A 1 93 ? -5.199 -3.448 5.057 1.00 83.00 93 GLU A C 1
ATOM 767 O O . GLU A 1 93 ? -5.972 -2.509 4.894 1.00 83.00 93 GLU A O 1
ATOM 772 N N . CYS A 1 94 ? -3.913 -3.255 5.373 1.00 84.38 94 CYS A N 1
ATOM 773 C CA . CYS A 1 94 ? -3.317 -1.928 5.511 1.00 84.38 94 CYS A CA 1
ATOM 774 C C . CYS A 1 94 ? -3.321 -1.132 4.194 1.00 84.38 94 CYS A C 1
ATOM 776 O O . CYS A 1 94 ? -2.900 -1.623 3.138 1.00 84.38 94 CYS A O 1
ATOM 778 N N . ASP A 1 95 ? -3.674 0.149 4.305 1.00 85.12 95 ASP A N 1
ATOM 779 C CA . ASP A 1 95 ? -3.516 1.133 3.238 1.00 85.12 95 ASP A CA 1
ATOM 780 C C . ASP A 1 95 ? -2.047 1.325 2.840 1.00 85.12 95 ASP A C 1
ATOM 782 O O . ASP A 1 95 ? -1.114 1.122 3.627 1.00 85.12 95 ASP A O 1
ATOM 786 N N . VAL A 1 96 ? -1.831 1.789 1.606 1.00 83.25 96 VAL A N 1
ATOM 787 C CA . VAL A 1 96 ? -0.482 2.006 1.064 1.00 83.25 96 VAL A CA 1
ATOM 788 C C . VAL A 1 96 ? 0.330 3.018 1.881 1.00 83.25 96 VAL A C 1
ATOM 790 O O . VAL A 1 96 ? 1.540 2.865 1.998 1.00 83.25 96 VAL A O 1
ATOM 793 N N . GLN A 1 97 ? -0.320 4.007 2.508 1.00 80.88 97 GLN A N 1
ATOM 794 C CA . GLN A 1 97 ? 0.322 4.968 3.419 1.00 80.88 97 GLN A CA 1
ATOM 7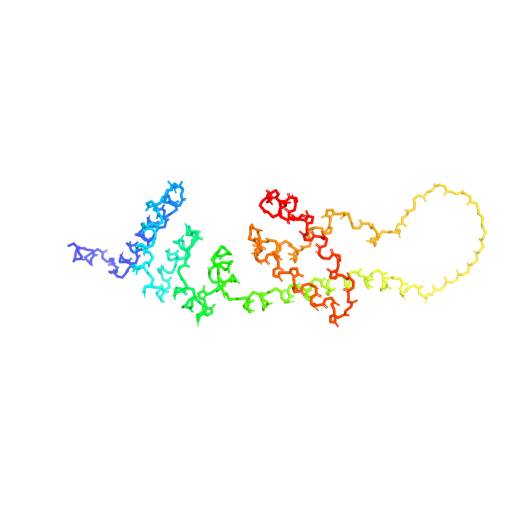95 C C . GLN A 1 97 ? 0.961 4.284 4.631 1.00 80.88 97 GLN A C 1
ATOM 797 O O . GLN A 1 97 ? 2.128 4.525 4.931 1.00 80.88 97 GLN A O 1
ATOM 802 N N . VAL A 1 98 ? 0.240 3.355 5.258 1.00 83.88 98 VAL A N 1
ATOM 803 C CA . VAL A 1 98 ? 0.747 2.580 6.397 1.00 83.88 98 VAL A CA 1
ATOM 804 C C . VAL A 1 98 ? 1.844 1.621 5.935 1.00 83.88 98 VAL A C 1
ATOM 806 O O . VAL A 1 98 ? 2.887 1.511 6.576 1.00 83.88 98 VAL A O 1
ATOM 809 N N . LYS A 1 99 ? 1.666 0.975 4.773 1.00 86.38 99 LYS A N 1
ATOM 810 C CA . LYS A 1 99 ? 2.697 0.104 4.183 1.00 86.38 99 LYS A CA 1
ATOM 811 C C . LYS A 1 99 ? 3.999 0.854 3.909 1.00 86.38 99 LYS A C 1
ATOM 813 O O . LYS A 1 99 ? 5.057 0.317 4.205 1.00 86.38 99 LYS A O 1
ATOM 818 N N . ARG A 1 100 ? 3.944 2.107 3.447 1.00 86.12 100 ARG A N 1
ATOM 819 C CA . ARG A 1 100 ? 5.135 2.955 3.257 1.00 86.12 100 ARG A CA 1
ATOM 820 C C . ARG A 1 100 ? 5.899 3.204 4.550 1.00 86.12 100 ARG A C 1
ATOM 822 O O . ARG A 1 100 ? 7.124 3.235 4.518 1.00 86.12 100 ARG A O 1
ATOM 829 N N . GLN A 1 101 ? 5.208 3.398 5.671 1.00 83.56 101 GLN A N 1
ATOM 830 C CA . GLN A 1 101 ? 5.861 3.530 6.978 1.00 83.56 101 GLN A CA 1
ATOM 831 C C . GLN A 1 101 ? 6.497 2.203 7.406 1.00 83.56 101 GLN A C 1
ATOM 833 O O . GLN A 1 101 ? 7.648 2.183 7.829 1.00 83.56 101 GLN A O 1
ATOM 838 N N . ILE A 1 102 ? 5.797 1.080 7.203 1.00 85.88 102 ILE A N 1
ATOM 839 C CA . ILE A 1 102 ? 6.351 -0.258 7.463 1.00 85.88 102 ILE A CA 1
ATOM 840 C C . ILE A 1 102 ? 7.607 -0.505 6.615 1.00 85.88 102 ILE A C 1
ATOM 842 O O . ILE A 1 102 ? 8.592 -1.015 7.131 1.00 85.88 102 ILE A O 1
ATOM 846 N N . TRP A 1 103 ? 7.594 -0.140 5.333 1.00 87.56 103 TRP A N 1
ATOM 847 C CA . TRP A 1 103 ? 8.715 -0.338 4.410 1.00 87.56 103 TRP A CA 1
ATOM 848 C C . TRP A 1 103 ? 9.940 0.523 4.728 1.00 87.56 103 TRP A C 1
ATOM 850 O O . TRP A 1 103 ? 11.056 0.101 4.438 1.00 87.56 103 TRP A O 1
ATOM 860 N N . GLN A 1 104 ? 9.752 1.700 5.332 1.00 83.00 104 GLN A N 1
ATOM 861 C CA . GLN A 1 104 ? 10.864 2.533 5.801 1.00 83.00 104 GLN A CA 1
ATOM 862 C C . GLN A 1 104 ? 11.623 1.865 6.951 1.00 83.00 104 GLN A C 1
ATOM 864 O O . GLN A 1 104 ? 12.850 1.833 6.929 1.00 83.00 104 GLN A O 1
ATOM 869 N N . GLU A 1 105 ? 10.898 1.288 7.911 1.00 82.00 105 GLU A N 1
ATOM 870 C CA . GLU A 1 105 ? 11.485 0.607 9.074 1.00 82.00 105 GLU A CA 1
ATOM 871 C C . GLU A 1 105 ? 11.964 -0.821 8.741 1.00 82.00 105 GLU A C 1
ATOM 873 O O . GLU A 1 105 ? 12.987 -1.290 9.237 1.00 82.00 105 GLU A O 1
ATOM 878 N N . HIS A 1 106 ? 11.246 -1.531 7.866 1.00 84.06 106 HIS A N 1
ATOM 879 C CA . HIS A 1 106 ? 11.503 -2.925 7.496 1.00 84.06 106 HIS A CA 1
ATOM 880 C C . HIS A 1 106 ? 11.778 -3.073 5.991 1.00 84.06 106 HIS A C 1
ATOM 882 O O . HIS A 1 106 ? 10.943 -3.563 5.225 1.00 84.06 106 HIS A O 1
ATOM 888 N N . GLN A 1 107 ? 12.992 -2.698 5.579 1.00 83.12 107 GLN A N 1
ATOM 889 C CA . GLN A 1 107 ? 13.424 -2.673 4.171 1.00 83.12 107 GLN A CA 1
ATOM 890 C C . GLN A 1 107 ? 13.327 -4.032 3.453 1.00 83.12 107 GLN A C 1
ATOM 892 O O . GLN A 1 107 ? 13.072 -4.082 2.250 1.00 83.12 107 GLN A O 1
ATOM 897 N N . SER A 1 108 ? 13.500 -5.150 4.167 1.00 84.69 108 SER A N 1
ATOM 898 C CA . SER A 1 108 ? 13.405 -6.496 3.580 1.00 84.69 108 SER A CA 1
ATOM 899 C C . SER A 1 108 ? 12.018 -6.785 2.999 1.00 84.69 108 SER A C 1
ATOM 901 O O . SER A 1 108 ? 11.916 -7.282 1.882 1.00 84.69 108 SER A O 1
ATOM 903 N N . LEU A 1 109 ? 10.956 -6.388 3.708 1.00 84.88 109 LEU A N 1
ATOM 904 C CA . LEU A 1 109 ? 9.570 -6.569 3.261 1.00 84.88 109 LEU A CA 1
ATOM 905 C C . LEU A 1 109 ? 9.255 -5.737 2.020 1.00 84.88 109 LEU A C 1
ATOM 907 O O . LEU A 1 109 ? 8.426 -6.123 1.201 1.00 84.88 109 LEU A O 1
ATOM 911 N N . PHE A 1 110 ? 9.903 -4.580 1.882 1.00 87.00 110 PHE A N 1
ATOM 912 C CA . PHE A 1 110 ? 9.770 -3.767 0.681 1.00 87.00 110 PHE A CA 1
ATOM 913 C C . PHE A 1 110 ? 10.421 -4.447 -0.522 1.00 87.00 110 PHE A C 1
ATOM 915 O O . PHE A 1 110 ? 9.823 -4.502 -1.594 1.00 87.00 110 PHE A O 1
ATOM 922 N N . GLY A 1 111 ? 11.613 -5.020 -0.329 1.00 84.81 111 GLY A N 1
ATOM 923 C CA . GLY A 1 111 ? 12.290 -5.818 -1.348 1.00 84.81 111 GLY A CA 1
ATOM 924 C C . GLY A 1 111 ? 11.415 -6.964 -1.855 1.00 84.81 111 GLY A C 1
ATOM 925 O O . GLY A 1 111 ? 11.244 -7.091 -3.065 1.00 84.81 111 GLY A O 1
ATOM 926 N N . ASP A 1 112 ? 10.809 -7.735 -0.950 1.00 87.19 112 ASP A N 1
ATOM 927 C CA . ASP A 1 112 ? 9.950 -8.880 -1.292 1.00 87.19 112 ASP A CA 1
ATOM 928 C C . ASP A 1 112 ? 8.724 -8.495 -2.140 1.00 87.19 112 ASP A C 1
ATOM 930 O O . ASP A 1 112 ? 8.306 -9.268 -3.000 1.00 87.19 112 ASP A O 1
ATOM 934 N N . GLU A 1 113 ? 8.164 -7.299 -1.939 1.00 85.88 113 GLU A N 1
ATOM 935 C CA . GLU A 1 113 ? 7.032 -6.781 -2.724 1.00 85.88 113 GLU A CA 1
ATOM 936 C C . GLU A 1 113 ? 7.481 -6.144 -4.055 1.00 85.88 113 GLU A C 1
ATOM 938 O O . GLU A 1 113 ? 6.785 -6.237 -5.065 1.00 85.88 113 GLU A O 1
ATOM 943 N N . VAL A 1 114 ? 8.662 -5.516 -4.099 1.00 86.62 114 VAL A N 1
ATOM 944 C CA . VAL A 1 114 ? 9.182 -4.818 -5.292 1.00 86.62 114 VAL A CA 1
ATOM 945 C C . VAL A 1 114 ? 9.860 -5.771 -6.282 1.00 86.62 114 VAL A C 1
ATOM 947 O O . VAL A 1 114 ? 9.709 -5.615 -7.493 1.00 86.62 114 VAL A O 1
ATOM 950 N N . LEU A 1 115 ? 10.587 -6.782 -5.808 1.00 85.25 115 LEU A N 1
ATOM 951 C CA . LEU A 1 115 ? 11.255 -7.794 -6.638 1.00 85.25 115 LEU A CA 1
ATOM 952 C C . LEU A 1 115 ? 10.337 -8.488 -7.667 1.00 85.25 115 LEU A C 1
ATOM 954 O O . LEU A 1 115 ? 10.741 -8.575 -8.835 1.00 85.25 115 LEU A O 1
ATOM 958 N N . PRO A 1 116 ? 9.130 -8.976 -7.310 1.00 89.19 116 PRO A N 1
ATOM 959 C CA . PRO A 1 116 ? 8.231 -9.592 -8.282 1.00 89.19 116 PRO A CA 1
ATOM 960 C C . PRO A 1 116 ? 7.744 -8.585 -9.327 1.00 89.19 116 PRO A C 1
ATOM 962 O O . PRO A 1 116 ? 7.644 -8.948 -10.496 1.00 89.19 116 PRO A O 1
ATOM 965 N N . LEU A 1 117 ? 7.535 -7.318 -8.949 1.00 86.94 117 LEU A N 1
ATOM 966 C CA . LEU A 1 117 ? 7.184 -6.249 -9.887 1.00 86.94 117 LEU A CA 1
ATOM 967 C C . LEU A 1 117 ? 8.315 -6.004 -10.889 1.00 86.94 117 LEU A C 1
ATOM 969 O O . LEU A 1 117 ? 8.091 -6.020 -12.094 1.00 86.94 117 LEU A O 1
ATOM 973 N N . LEU A 1 118 ? 9.555 -5.865 -10.418 1.00 85.06 118 LEU A N 1
ATOM 974 C CA . LEU A 1 118 ? 10.717 -5.691 -11.297 1.00 85.06 118 LEU A CA 1
ATOM 975 C C . LEU A 1 118 ? 10.904 -6.878 -12.253 1.00 85.06 118 LEU A C 1
ATOM 977 O O . LEU A 1 118 ? 11.206 -6.692 -13.432 1.00 85.06 118 LEU A O 1
ATOM 981 N N . SER A 1 119 ? 10.678 -8.094 -11.756 1.00 86.31 119 SER A N 1
ATOM 982 C CA . SER A 1 119 ? 10.751 -9.316 -12.561 1.00 86.31 119 SER A CA 1
ATOM 983 C C . SER A 1 119 ? 9.642 -9.362 -13.616 1.00 86.31 119 SER A C 1
ATOM 985 O O . SER A 1 119 ? 9.903 -9.690 -14.774 1.00 86.31 119 SER A O 1
ATOM 987 N N . GLN A 1 120 ? 8.416 -8.984 -13.243 1.00 87.38 120 GLN A N 1
ATOM 988 C CA . GLN A 1 120 ? 7.290 -8.868 -14.165 1.00 87.38 120 GLN A CA 1
ATOM 989 C C . GLN A 1 120 ? 7.565 -7.825 -15.252 1.00 87.38 120 GLN A C 1
ATOM 991 O O . GLN A 1 120 ? 7.352 -8.121 -16.424 1.00 87.38 120 GLN A O 1
ATOM 996 N N . TYR A 1 121 ? 8.091 -6.651 -14.888 1.00 84.81 121 TYR A N 1
ATOM 997 C CA . TYR A 1 121 ? 8.443 -5.602 -15.847 1.00 84.81 121 TYR A CA 1
ATOM 998 C C . TYR A 1 121 ? 9.417 -6.114 -16.909 1.00 84.81 121 TYR A C 1
ATOM 1000 O O . TYR A 1 121 ? 9.229 -5.867 -18.097 1.00 84.81 121 TYR A O 1
ATOM 1008 N N . ILE A 1 122 ? 10.450 -6.854 -16.502 1.00 83.75 122 ILE A N 1
ATOM 1009 C CA . ILE A 1 122 ? 11.424 -7.404 -17.451 1.00 83.75 122 ILE A CA 1
ATOM 1010 C C . ILE A 1 122 ? 10.778 -8.417 -18.368 1.00 83.75 122 ILE A C 1
ATOM 1012 O O . ILE A 1 122 ? 10.970 -8.329 -19.576 1.00 83.75 122 ILE A O 1
ATOM 1016 N N . ARG A 1 123 ? 9.982 -9.331 -17.811 1.00 84.00 123 ARG A N 1
ATOM 1017 C CA . ARG A 1 123 ? 9.276 -10.329 -18.610 1.00 84.00 123 ARG A CA 1
ATOM 1018 C C . ARG A 1 123 ? 8.378 -9.667 -19.654 1.00 84.00 123 ARG A C 1
ATOM 1020 O O . ARG A 1 123 ? 8.426 -10.059 -20.810 1.00 84.00 123 ARG A O 1
ATOM 1027 N N . GLU A 1 124 ? 7.620 -8.640 -19.271 1.00 82.69 124 GLU A N 1
ATOM 1028 C CA . GLU A 1 124 ? 6.768 -7.875 -20.192 1.00 82.69 124 GLU A CA 1
ATOM 1029 C C . GLU A 1 124 ? 7.585 -7.180 -21.292 1.00 82.69 124 GLU A C 1
ATOM 1031 O O . GLU A 1 124 ? 7.181 -7.169 -22.455 1.00 82.69 124 GLU A O 1
ATOM 1036 N N . LYS A 1 125 ? 8.752 -6.614 -20.954 1.00 79.62 125 LYS A N 1
ATOM 1037 C CA . LYS A 1 125 ? 9.637 -5.987 -21.946 1.00 79.62 125 LYS A CA 1
ATOM 1038 C C . LYS A 1 125 ? 10.257 -7.012 -22.888 1.00 79.62 125 LYS A C 1
ATOM 1040 O O . LYS A 1 125 ? 10.274 -6.765 -24.087 1.00 79.62 125 LYS A O 1
ATOM 1045 N N . GLU A 1 126 ? 10.736 -8.140 -22.377 1.00 77.88 126 GLU A N 1
ATOM 1046 C CA . GLU A 1 126 ? 11.293 -9.221 -23.191 1.00 77.88 126 GLU A CA 1
ATOM 1047 C C . GLU A 1 126 ? 10.222 -9.816 -24.111 1.00 77.88 126 GLU A C 1
ATOM 1049 O O . GLU A 1 126 ? 10.439 -9.931 -25.311 1.00 77.88 126 GLU A O 1
ATOM 1054 N N . GLU A 1 127 ? 9.025 -10.105 -23.604 1.00 79.31 127 GLU A N 1
ATOM 1055 C CA . GLU A 1 127 ? 7.907 -10.609 -24.409 1.00 79.31 127 GLU A CA 1
ATOM 1056 C C . GLU A 1 127 ? 7.497 -9.626 -25.519 1.00 79.31 127 GLU A C 1
ATOM 1058 O O . GLU A 1 127 ? 7.283 -10.030 -26.664 1.00 79.31 127 GLU A O 1
ATOM 1063 N N . ALA A 1 128 ? 7.481 -8.322 -25.227 1.00 74.69 128 ALA A N 1
ATOM 1064 C CA . ALA A 1 128 ? 7.239 -7.291 -26.233 1.00 74.69 128 ALA A CA 1
ATOM 1065 C C . ALA A 1 128 ? 8.344 -7.215 -27.306 1.00 74.69 128 ALA A C 1
ATOM 1067 O O . ALA A 1 128 ? 8.055 -6.820 -28.435 1.00 74.69 128 ALA A O 1
ATOM 1068 N N . LEU A 1 129 ? 9.590 -7.595 -26.990 1.00 69.12 129 LEU A N 1
ATOM 1069 C CA . LEU A 1 129 ? 10.667 -7.724 -27.982 1.00 69.12 129 LEU A CA 1
ATOM 1070 C C . LEU A 1 129 ? 10.473 -8.947 -28.883 1.00 69.12 129 LEU A C 1
ATOM 1072 O O . LEU A 1 129 ? 10.757 -8.878 -30.078 1.00 69.12 129 LEU A O 1
ATOM 1076 N N . TRP A 1 130 ? 9.999 -10.061 -28.322 1.00 66.25 130 TRP A N 1
ATOM 1077 C CA . TRP A 1 130 ? 9.854 -11.328 -29.044 1.00 66.25 130 TRP A CA 1
ATOM 1078 C C . TRP A 1 130 ? 8.550 -11.431 -29.847 1.00 66.25 130 TRP A C 1
ATOM 1080 O O . TRP A 1 130 ? 8.507 -12.148 -30.846 1.00 66.25 130 TRP A O 1
ATOM 1090 N N . SER A 1 131 ? 7.507 -10.685 -29.473 1.00 58.84 131 SER A N 1
ATOM 1091 C CA . SER A 1 131 ? 6.200 -10.706 -30.149 1.00 58.84 131 SER A CA 1
ATOM 1092 C C . SER A 1 131 ? 6.253 -10.275 -31.634 1.00 58.84 131 SER A C 1
ATOM 1094 O O . SER A 1 131 ? 5.743 -11.015 -32.479 1.00 58.84 131 SER A O 1
ATOM 1096 N N . PRO A 1 132 ? 6.959 -9.191 -32.027 1.00 57.34 132 PRO A N 1
ATOM 1097 C CA . PRO A 1 132 ? 7.149 -8.840 -33.441 1.00 57.34 132 PRO A CA 1
ATOM 1098 C C . PRO A 1 132 ? 8.074 -9.802 -34.209 1.00 57.34 132 PRO A C 1
ATOM 1100 O O . PRO A 1 132 ? 8.031 -9.868 -35.439 1.00 57.34 132 PRO A O 1
ATOM 1103 N N . LEU A 1 133 ? 8.939 -10.545 -33.508 1.00 50.84 133 LEU A N 1
ATOM 1104 C CA . LEU A 1 133 ? 9.847 -11.514 -34.133 1.00 50.84 133 LEU A CA 1
ATOM 1105 C C . LEU A 1 133 ? 9.143 -12.854 -34.421 1.00 50.84 133 LEU A C 1
ATOM 1107 O O . LEU A 1 133 ? 9.443 -13.534 -35.405 1.00 50.84 133 LEU A O 1
ATOM 1111 N N . ALA A 1 134 ? 8.163 -13.226 -33.595 1.00 47.59 134 ALA A N 1
ATOM 1112 C CA . ALA A 1 134 ? 7.335 -14.414 -33.797 1.00 47.59 134 ALA A CA 1
ATOM 1113 C C . ALA A 1 134 ? 6.374 -14.268 -34.996 1.00 47.59 134 ALA A C 1
ATOM 1115 O O . ALA A 1 134 ? 6.140 -15.233 -35.726 1.00 47.59 134 ALA A O 1
ATOM 1116 N N . SER A 1 135 ? 5.866 -13.058 -35.258 1.00 47.88 135 SER A N 1
ATOM 1117 C CA . SER A 1 135 ? 5.035 -12.781 -36.441 1.00 47.88 135 SER A CA 1
ATOM 1118 C C . SER A 1 135 ? 5.836 -12.658 -37.743 1.00 47.88 135 SER A C 1
ATOM 1120 O O . SER A 1 135 ? 5.283 -12.876 -38.815 1.00 47.88 135 SER A O 1
ATOM 1122 N N . SER A 1 136 ? 7.140 -12.374 -37.673 1.00 50.28 136 SER A N 1
ATOM 1123 C CA . SER A 1 136 ? 8.023 -12.283 -38.848 1.00 50.28 136 SER A CA 1
ATOM 1124 C C . SER A 1 136 ? 8.765 -13.585 -39.180 1.00 50.28 136 SER A C 1
ATOM 1126 O O . SER A 1 136 ? 9.322 -13.712 -40.268 1.00 50.28 136 SER A O 1
ATOM 1128 N N . SER A 1 137 ? 8.743 -14.588 -38.296 1.00 47.59 137 SER A N 1
ATOM 1129 C CA . SER A 1 137 ? 9.370 -15.903 -38.532 1.00 47.59 137 SER A CA 1
ATOM 1130 C C . SER A 1 137 ? 8.421 -16.970 -39.099 1.00 47.59 137 SER A C 1
ATOM 1132 O O . SER A 1 137 ? 8.872 -18.059 -39.450 1.00 47.59 137 SER A O 1
ATOM 1134 N N . SER A 1 138 ? 7.129 -16.665 -39.262 1.00 43.34 138 SER A N 1
ATOM 1135 C CA . SER A 1 138 ? 6.140 -17.562 -39.889 1.00 43.34 138 SER A CA 1
ATOM 1136 C C . SER A 1 138 ? 5.908 -17.305 -41.387 1.00 43.34 138 SER A C 1
ATOM 1138 O O . SER A 1 138 ? 5.227 -18.091 -42.041 1.00 43.34 138 SER A O 1
ATOM 1140 N N . SER A 1 139 ? 6.542 -16.290 -41.983 1.00 41.47 139 SER A N 1
ATOM 1141 C CA . SER A 1 139 ? 6.536 -16.057 -43.435 1.00 41.47 139 SER A CA 1
ATOM 1142 C C . SER A 1 139 ? 7.817 -16.577 -44.100 1.00 41.47 139 SER A C 1
ATOM 1144 O O . SER A 1 139 ? 8.567 -15.828 -44.722 1.00 41.47 139 SER A O 1
ATOM 1146 N N . ALA A 1 140 ? 8.080 -17.877 -43.967 1.00 43.06 140 ALA A N 1
ATOM 1147 C CA . ALA A 1 140 ? 9.031 -18.591 -44.814 1.00 43.06 140 ALA A CA 1
ATOM 1148 C C . ALA A 1 140 ? 8.259 -19.517 -45.763 1.00 43.06 140 ALA A C 1
ATOM 1150 O O . ALA A 1 140 ? 8.209 -20.727 -4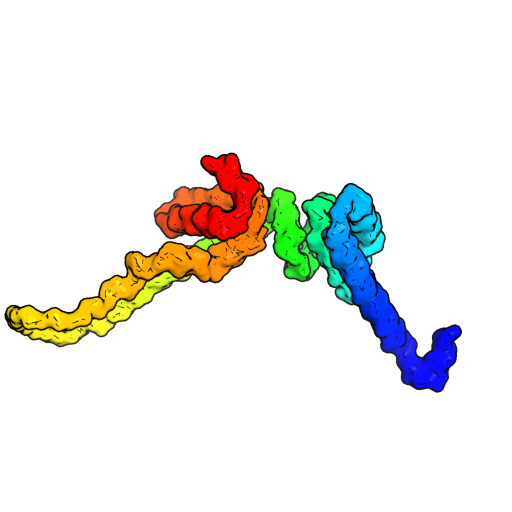5.567 1.00 43.06 140 ALA A O 1
ATOM 1151 N N . SER A 1 141 ? 7.622 -18.947 -46.788 1.00 36.06 141 SER A N 1
ATOM 1152 C CA . SER A 1 141 ? 7.379 -19.653 -48.051 1.00 36.06 141 SER A CA 1
ATOM 1153 C C . SER A 1 141 ? 6.958 -18.705 -49.180 1.00 36.06 141 SER A C 1
ATOM 1155 O O . SER A 1 141 ? 6.177 -17.778 -48.999 1.00 36.06 141 SER A O 1
ATOM 1157 N N . SER A 1 142 ? 7.493 -19.020 -50.363 1.00 32.91 142 SER A N 1
ATOM 1158 C CA . SER A 1 142 ? 7.163 -18.553 -51.719 1.00 32.91 142 SER A CA 1
ATOM 1159 C C . SER A 1 142 ? 7.613 -17.155 -52.197 1.00 32.91 142 SER A C 1
ATOM 1161 O O . SER A 1 142 ? 6.956 -16.141 -52.014 1.00 32.91 142 SER A O 1
ATOM 1163 N N . SER A 1 143 ? 8.713 -17.218 -52.965 1.00 30.09 143 SER A N 1
ATOM 1164 C CA . SER A 1 143 ? 8.828 -16.815 -54.384 1.00 30.09 143 SER A CA 1
ATOM 1165 C C . SER A 1 143 ? 9.053 -15.344 -54.781 1.00 30.09 143 SER A C 1
ATOM 1167 O O . SER A 1 143 ? 8.142 -14.531 -54.810 1.00 30.09 143 SER A O 1
ATOM 1169 N N . SER A 1 144 ? 10.297 -15.107 -55.219 1.00 30.12 144 SER A N 1
ATOM 1170 C CA . SER A 1 144 ? 10.746 -14.557 -56.517 1.00 30.12 144 SER A CA 1
ATOM 1171 C C . SER A 1 144 ? 10.207 -13.235 -57.103 1.00 30.12 144 SER A C 1
ATOM 1173 O O . SER A 1 144 ? 9.031 -13.080 -57.401 1.00 30.12 144 SER A O 1
ATOM 1175 N N . SER A 1 145 ? 11.210 -12.445 -57.523 1.00 27.11 145 SER A N 1
ATOM 1176 C CA . SER A 1 145 ? 11.366 -11.683 -58.781 1.00 27.11 145 SER A CA 1
ATOM 1177 C C . SER A 1 145 ? 10.817 -10.251 -58.947 1.00 27.11 145 SER A C 1
ATOM 1179 O O . SER A 1 145 ? 9.622 -10.007 -58.989 1.00 27.11 145 SER A O 1
ATOM 1181 N N . SER A 1 146 ? 11.797 -9.374 -59.223 1.00 26.62 146 SER A N 1
ATOM 1182 C CA . SER A 1 146 ? 11.894 -8.338 -60.275 1.00 26.62 146 SER A CA 1
ATOM 1183 C C . SER A 1 146 ? 11.095 -7.021 -60.231 1.00 26.62 146 SER A C 1
ATOM 1185 O O . SER A 1 146 ? 9.883 -6.982 -60.368 1.00 26.62 146 SER A O 1
ATOM 1187 N N . SER A 1 147 ? 11.905 -5.950 -60.264 1.00 26.38 147 SER A N 1
ATOM 1188 C CA . SER A 1 147 ? 11.820 -4.717 -61.072 1.00 26.38 147 SER A CA 1
ATOM 1189 C C . SER A 1 147 ? 10.695 -3.689 -60.872 1.00 26.38 147 SER A C 1
ATOM 1191 O O . SER A 1 147 ? 9.566 -3.873 -61.302 1.00 26.38 147 SER A O 1
ATOM 1193 N N . SER A 1 148 ? 11.170 -2.502 -60.471 1.00 29.52 148 SER A N 1
ATOM 1194 C CA . SER A 1 148 ? 10.852 -1.152 -60.971 1.00 29.52 148 SER A CA 1
ATOM 1195 C C . SER A 1 148 ? 9.464 -0.535 -60.772 1.00 29.52 148 SER A C 1
ATOM 1197 O O . SER A 1 148 ? 8.433 -1.123 -61.064 1.00 29.52 148 SER A O 1
ATOM 1199 N N . SER A 1 149 ? 9.543 0.773 -60.509 1.00 27.25 149 SER A N 1
ATOM 1200 C CA . SER A 1 149 ? 8.577 1.850 -60.757 1.00 27.25 149 SER A CA 1
ATOM 1201 C C . SER A 1 149 ? 7.786 2.364 -59.554 1.00 27.25 149 SER A C 1
ATOM 1203 O O . SER A 1 149 ? 7.342 1.642 -58.670 1.00 27.25 149 SER A O 1
ATOM 1205 N N . ALA A 1 150 ? 7.732 3.694 -59.524 1.00 33.12 150 ALA A N 1
ATOM 1206 C CA . ALA A 1 150 ? 7.185 4.532 -58.484 1.00 33.12 150 ALA A CA 1
ATOM 1207 C C . ALA A 1 150 ? 5.673 4.341 -58.324 1.00 33.12 150 ALA A C 1
ATOM 1209 O O . ALA A 1 150 ? 4.921 4.471 -59.286 1.00 33.12 150 ALA A O 1
ATOM 1210 N N . ALA A 1 151 ? 5.237 4.161 -57.081 1.00 28.88 151 ALA A N 1
ATOM 1211 C CA . ALA A 1 151 ? 3.889 4.480 -56.644 1.00 28.88 151 ALA A CA 1
ATOM 1212 C C . ALA A 1 151 ? 3.968 4.957 -55.191 1.00 28.88 151 ALA A C 1
ATOM 1214 O O . ALA A 1 151 ? 4.371 4.230 -54.286 1.00 28.88 151 ALA A O 1
ATOM 1215 N N . VAL A 1 152 ? 3.634 6.228 -54.993 1.00 39.59 152 VAL A N 1
ATOM 1216 C CA . VAL A 1 152 ? 3.414 6.845 -53.688 1.00 39.59 152 VAL A CA 1
ATOM 1217 C C . VAL A 1 152 ? 2.178 6.179 -53.083 1.00 39.59 152 VAL A C 1
ATOM 1219 O O . VAL A 1 152 ? 1.077 6.344 -53.599 1.00 39.59 152 VAL A O 1
ATOM 1222 N N . GLY A 1 153 ? 2.357 5.402 -52.016 1.00 28.02 153 GLY A N 1
ATOM 1223 C CA . GLY A 1 153 ? 1.256 4.713 -51.349 1.00 28.02 153 GLY A CA 1
ATOM 1224 C C . GLY A 1 153 ? 1.707 4.009 -50.074 1.00 28.02 153 GLY A C 1
ATOM 1225 O O . GLY A 1 153 ? 2.450 3.042 -50.136 1.00 28.02 153 GLY A O 1
ATOM 1226 N N . ALA A 1 154 ? 1.243 4.532 -48.936 1.00 33.59 154 ALA A N 1
ATOM 1227 C CA . ALA A 1 154 ? 1.091 3.848 -47.649 1.00 33.59 154 ALA A CA 1
ATOM 1228 C C . ALA A 1 154 ? 2.247 2.925 -47.199 1.00 33.59 154 ALA A C 1
ATOM 1230 O O . ALA A 1 154 ? 2.169 1.703 -47.292 1.00 33.59 154 ALA A O 1
ATOM 1231 N N . GLY A 1 155 ? 3.287 3.520 -46.605 1.00 26.91 155 GLY A N 1
ATOM 1232 C CA . GLY A 1 155 ? 4.273 2.796 -45.798 1.00 26.91 155 GLY A CA 1
ATOM 1233 C C . GLY A 1 155 ? 3.661 2.336 -44.473 1.00 26.91 155 GLY A C 1
ATOM 1234 O O . GLY A 1 155 ? 3.763 3.033 -43.465 1.00 26.91 155 GLY A O 1
ATOM 1235 N N . GLY A 1 156 ? 2.991 1.186 -44.503 1.00 32.22 156 GLY A N 1
ATOM 1236 C CA . GLY A 1 156 ? 2.543 0.449 -43.330 1.00 32.22 156 GLY A CA 1
ATOM 1237 C C . GLY A 1 156 ? 3.676 -0.384 -42.730 1.00 32.22 156 GLY A C 1
ATOM 1238 O O . GLY A 1 156 ? 4.316 -1.169 -43.419 1.00 32.22 156 GLY A O 1
ATOM 1239 N N . GLU A 1 157 ? 3.853 -0.198 -41.424 1.00 36.00 157 GLU A N 1
ATOM 1240 C CA . GLU A 1 157 ? 4.357 -1.183 -40.460 1.00 36.00 157 GLU A CA 1
ATOM 1241 C C . GLU A 1 157 ? 5.876 -1.410 -40.332 1.00 36.00 157 GLU A C 1
ATOM 1243 O O . GLU A 1 157 ? 6.371 -2.526 -40.242 1.00 36.00 157 GLU A O 1
ATOM 1248 N N . ALA A 1 158 ? 6.607 -0.318 -40.085 1.00 35.56 158 ALA A N 1
ATOM 1249 C CA . ALA A 1 158 ? 7.692 -0.321 -39.088 1.00 35.56 158 ALA A CA 1
ATOM 1250 C C . ALA A 1 158 ? 7.141 -0.001 -37.674 1.00 35.56 158 ALA A C 1
ATOM 1252 O O . ALA A 1 158 ? 7.746 0.725 -36.880 1.00 35.56 158 ALA A O 1
ATOM 1253 N N . SER A 1 159 ? 5.930 -0.472 -37.367 1.00 48.09 159 SER A N 1
ATOM 1254 C CA . SER A 1 159 ? 5.192 -0.160 -36.146 1.00 48.09 159 SER A CA 1
ATOM 1255 C C . SER A 1 159 ? 5.503 -1.174 -35.053 1.00 48.09 159 SER A C 1
ATOM 1257 O O . SER A 1 159 ? 4.948 -2.268 -35.036 1.00 48.09 159 SER A O 1
ATOM 1259 N N . SER A 1 160 ? 6.370 -0.783 -34.115 1.00 46.03 160 SER A N 1
ATOM 1260 C CA . SER A 1 160 ? 6.069 -0.801 -32.662 1.00 46.03 160 SER A CA 1
ATOM 1261 C C . SER A 1 160 ? 7.318 -0.726 -31.780 1.00 46.03 160 SER A C 1
ATOM 1263 O O . SER A 1 160 ? 7.197 -0.427 -30.595 1.00 46.03 160 SER A O 1
ATOM 1265 N N . PHE A 1 161 ? 8.525 -0.920 -32.326 1.00 43.75 161 PHE A N 1
ATOM 1266 C CA . PHE A 1 161 ? 9.731 -0.979 -31.489 1.00 43.75 161 PHE A CA 1
ATOM 1267 C C . PHE A 1 161 ? 10.240 0.406 -31.041 1.00 43.75 161 PHE A C 1
ATOM 1269 O O . PHE A 1 161 ? 10.359 0.670 -29.846 1.00 43.75 161 PHE A O 1
ATOM 1276 N N . PHE A 1 162 ? 10.436 1.345 -31.973 1.00 42.56 162 PHE A N 1
ATOM 1277 C CA . PHE A 1 162 ? 10.788 2.742 -31.653 1.00 42.56 162 PHE A CA 1
ATOM 1278 C C . PHE A 1 162 ? 9.562 3.643 -31.414 1.00 42.56 162 PHE A C 1
ATOM 1280 O O . PHE A 1 162 ? 9.704 4.825 -31.109 1.00 42.56 162 PHE A O 1
ATOM 1287 N N . GLY A 1 163 ? 8.354 3.083 -31.550 1.00 41.50 163 GLY A N 1
ATOM 1288 C CA . GLY A 1 163 ? 7.089 3.819 -31.574 1.00 41.50 163 GLY A CA 1
ATOM 1289 C C . GLY A 1 163 ? 6.296 3.817 -30.270 1.00 41.50 163 GLY A C 1
ATOM 1290 O O . GLY A 1 163 ? 5.249 4.458 -30.212 1.00 41.50 163 GLY A O 1
ATOM 1291 N N . SER A 1 164 ? 6.751 3.134 -29.212 1.00 46.06 164 SER A N 1
ATOM 1292 C CA . SER A 1 164 ? 6.103 3.319 -27.912 1.00 46.06 164 SER A CA 1
ATOM 1293 C C . SER A 1 164 ? 6.392 4.746 -27.444 1.00 46.06 164 SER A C 1
ATOM 1295 O O . SER A 1 164 ? 7.514 5.091 -27.043 1.00 46.06 164 SER A O 1
ATOM 1297 N N . SER A 1 165 ? 5.374 5.605 -27.577 1.00 44.47 165 SER A N 1
ATOM 1298 C CA . SER A 1 165 ? 5.485 7.010 -27.205 1.00 44.47 165 SER A CA 1
ATOM 1299 C C . SER A 1 165 ? 6.045 7.095 -25.779 1.00 44.47 165 SER A C 1
ATOM 1301 O O . SER A 1 165 ? 5.757 6.221 -24.952 1.00 44.47 165 SER A O 1
ATOM 1303 N N . PRO A 1 166 ? 6.849 8.119 -25.447 1.00 53.78 166 PRO A N 1
ATOM 1304 C CA . PRO A 1 166 ? 7.331 8.310 -24.080 1.00 53.78 166 PRO A CA 1
ATOM 1305 C C . PRO A 1 166 ? 6.201 8.218 -23.041 1.00 53.78 166 PRO A C 1
ATOM 1307 O O . PRO A 1 166 ? 6.426 7.728 -21.941 1.00 53.78 166 PRO A O 1
ATOM 1310 N N . LYS A 1 167 ? 4.972 8.604 -23.421 1.00 46.16 167 LYS A N 1
ATOM 1311 C CA . LYS A 1 167 ? 3.748 8.445 -22.627 1.00 46.16 167 LYS A CA 1
ATOM 1312 C C . LYS A 1 167 ? 3.275 6.988 -22.509 1.00 46.16 167 LYS A C 1
ATOM 1314 O O . LYS A 1 167 ? 2.974 6.565 -21.402 1.00 46.16 167 LYS A O 1
ATOM 1319 N N . GLN A 1 168 ? 3.263 6.209 -23.593 1.00 51.53 168 GLN A N 1
ATOM 1320 C CA . GLN A 1 168 ? 2.875 4.787 -23.584 1.00 51.53 168 GLN A CA 1
ATOM 1321 C C . GLN A 1 168 ? 3.811 3.948 -22.699 1.00 51.53 168 GLN A C 1
ATOM 1323 O O . GLN A 1 168 ? 3.366 3.050 -21.992 1.00 51.53 168 GLN A O 1
ATOM 1328 N N . ARG A 1 169 ? 5.114 4.266 -22.695 1.00 54.91 169 ARG A N 1
ATOM 1329 C CA . ARG A 1 169 ? 6.106 3.592 -21.840 1.00 54.91 169 ARG A CA 1
ATOM 1330 C C . ARG A 1 169 ? 5.914 3.885 -20.348 1.00 54.91 169 ARG A C 1
ATOM 1332 O O . ARG A 1 169 ? 6.079 2.985 -19.534 1.00 54.91 169 ARG A O 1
ATOM 1339 N N . ARG A 1 170 ? 5.494 5.106 -19.999 1.00 55.28 170 ARG A N 1
ATOM 1340 C CA . ARG A 1 170 ? 5.206 5.539 -18.615 1.00 55.28 170 ARG A CA 1
ATOM 1341 C C . ARG A 1 170 ? 3.873 5.012 -18.061 1.00 55.28 170 ARG A C 1
ATOM 1343 O O . ARG A 1 170 ? 3.585 5.198 -16.884 1.00 55.28 170 ARG A O 1
ATOM 1350 N N . GLN A 1 171 ? 3.058 4.357 -18.889 1.00 54.53 171 GL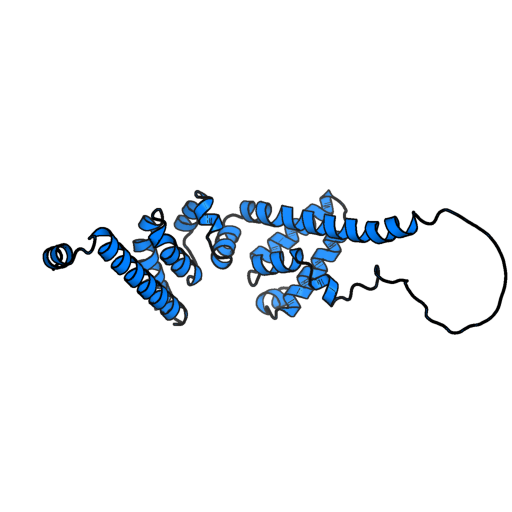N A N 1
ATOM 1351 C CA . GLN A 1 171 ? 1.751 3.805 -18.510 1.00 54.53 171 GLN A CA 1
ATOM 1352 C C . GLN A 1 171 ? 1.785 2.300 -18.208 1.00 54.53 171 GLN A C 1
ATOM 1354 O O . GLN A 1 171 ? 0.732 1.697 -18.017 1.00 54.53 171 GLN A O 1
ATOM 1359 N N . GLY A 1 172 ? 2.971 1.683 -18.146 1.00 67.50 172 GLY A N 1
ATOM 1360 C CA . GLY A 1 172 ? 3.089 0.286 -17.733 1.00 67.50 172 GLY A CA 1
ATOM 1361 C C . GLY A 1 172 ? 2.479 0.079 -16.345 1.00 67.50 172 GLY A C 1
ATOM 1362 O O . GLY A 1 172 ? 2.825 0.801 -15.407 1.00 67.50 172 GLY A O 1
ATOM 1363 N N . ALA A 1 173 ? 1.591 -0.909 -16.209 1.00 72.31 173 ALA A N 1
ATOM 1364 C CA . ALA A 1 173 ? 0.885 -1.198 -14.958 1.00 72.31 173 ALA A CA 1
ATOM 1365 C C . ALA A 1 173 ? 1.859 -1.394 -13.784 1.00 72.31 173 ALA A C 1
ATOM 1367 O O . ALA A 1 173 ? 1.626 -0.900 -12.682 1.00 72.31 173 ALA A O 1
ATOM 1368 N N . VAL A 1 174 ? 3.008 -2.020 -14.055 1.00 80.31 174 VAL A N 1
ATOM 1369 C CA . VAL A 1 174 ? 4.075 -2.224 -13.072 1.00 80.31 174 VAL A CA 1
ATOM 1370 C C . VAL A 1 174 ? 4.705 -0.907 -12.609 1.00 80.31 174 VAL A C 1
ATOM 1372 O O . VAL A 1 174 ? 4.935 -0.719 -11.416 1.00 80.31 174 VAL A O 1
ATOM 1375 N N . LEU A 1 175 ? 4.962 0.029 -13.530 1.00 78.62 175 LEU A N 1
ATOM 1376 C CA . LEU A 1 175 ? 5.541 1.329 -13.187 1.00 78.62 175 LEU A CA 1
ATOM 1377 C C . LEU A 1 175 ? 4.563 2.152 -12.346 1.00 78.62 175 LEU A C 1
ATOM 1379 O O . LEU A 1 175 ? 4.966 2.732 -11.343 1.00 78.62 175 LEU A O 1
ATOM 1383 N N . GLN A 1 176 ? 3.277 2.158 -12.709 1.00 81.50 176 GLN A N 1
ATOM 1384 C CA . GLN A 1 176 ? 2.242 2.829 -11.919 1.00 81.50 176 GLN A CA 1
ATOM 1385 C C . GLN A 1 176 ? 2.112 2.216 -10.525 1.00 81.50 176 GLN A C 1
ATOM 1387 O O . GLN A 1 176 ? 2.001 2.948 -9.546 1.00 81.50 176 GLN A O 1
ATOM 1392 N N . GLN A 1 177 ? 2.183 0.890 -10.408 1.00 82.88 177 GLN A N 1
ATOM 1393 C CA . GLN A 1 177 ? 2.134 0.220 -9.114 1.00 82.88 177 GLN A CA 1
ATOM 1394 C C . GLN A 1 177 ? 3.350 0.570 -8.246 1.00 82.88 177 GLN A C 1
ATOM 1396 O O . GLN A 1 177 ? 3.177 0.929 -7.083 1.00 82.88 177 GLN A O 1
ATOM 1401 N N . LEU A 1 178 ? 4.561 0.571 -8.814 1.00 82.94 178 LEU A N 1
ATOM 1402 C CA . LEU A 1 178 ? 5.773 1.029 -8.122 1.00 82.94 178 LEU A CA 1
ATOM 1403 C C . LEU A 1 178 ? 5.655 2.493 -7.686 1.00 82.94 178 LEU A C 1
ATOM 1405 O O . LEU A 1 178 ? 6.010 2.838 -6.561 1.00 82.94 178 LEU A O 1
ATOM 1409 N N . LEU A 1 179 ? 5.092 3.349 -8.535 1.00 80.88 179 LEU A N 1
ATOM 1410 C CA . LEU A 1 179 ? 4.872 4.762 -8.243 1.00 80.88 179 LEU A CA 1
ATOM 1411 C C . LEU A 1 179 ? 3.859 4.958 -7.105 1.00 80.88 179 LEU A C 1
ATOM 1413 O O . LEU A 1 179 ? 4.086 5.750 -6.191 1.00 80.88 179 LEU A O 1
ATOM 1417 N N . VAL A 1 180 ? 2.777 4.175 -7.098 1.00 84.25 180 VAL A N 1
ATOM 1418 C CA . VAL A 1 180 ? 1.787 4.135 -6.012 1.00 84.25 180 VAL A CA 1
ATOM 1419 C C . VAL A 1 180 ? 2.373 3.546 -4.728 1.00 84.25 180 VAL A C 1
ATOM 1421 O O . VAL A 1 180 ? 1.919 3.916 -3.648 1.00 84.25 180 VAL A O 1
ATOM 1424 N N . MET A 1 181 ? 3.392 2.689 -4.787 1.00 81.00 181 MET A N 1
ATOM 1425 C CA . MET A 1 181 ? 4.100 2.200 -3.596 1.00 81.00 181 MET A CA 1
ATOM 1426 C C . MET A 1 181 ? 5.089 3.239 -3.048 1.00 81.00 181 MET A C 1
ATOM 1428 O O . MET A 1 181 ? 5.104 3.492 -1.846 1.00 81.00 181 MET A O 1
ATOM 1432 N N . VAL A 1 182 ? 5.868 3.890 -3.914 1.00 81.94 182 VAL A N 1
ATOM 1433 C CA . VAL A 1 182 ? 6.940 4.832 -3.537 1.00 81.94 182 VAL A CA 1
ATOM 1434 C C . VAL A 1 182 ? 6.411 6.230 -3.217 1.00 81.94 182 VAL A C 1
ATOM 1436 O O . VAL A 1 182 ? 6.768 6.807 -2.190 1.00 81.94 182 VAL A O 1
ATOM 1439 N N . GLY A 1 183 ? 5.491 6.767 -4.032 1.00 78.94 183 GLY A N 1
ATOM 1440 C CA . GLY A 1 183 ? 4.898 8.120 -3.954 1.00 78.94 183 GLY A CA 1
ATOM 1441 C C . GLY A 1 183 ? 5.879 9.200 -3.523 1.00 78.94 183 GLY A C 1
ATOM 1442 O O . GLY A 1 183 ? 6.917 9.339 -4.148 1.00 78.94 183 GLY A O 1
ATOM 1443 N N . ARG A 1 184 ? 5.557 9.955 -2.462 1.00 72.69 184 ARG A N 1
ATOM 1444 C CA . ARG A 1 184 ? 6.367 11.106 -2.014 1.00 72.69 184 ARG A CA 1
ATOM 1445 C C . ARG A 1 184 ? 7.544 10.764 -1.095 1.00 72.69 184 ARG A C 1
ATOM 1447 O O . ARG A 1 184 ? 8.200 11.665 -0.592 1.00 72.69 184 ARG A O 1
ATOM 1454 N N . ASN A 1 185 ? 7.797 9.486 -0.818 1.00 78.69 185 ASN A N 1
ATOM 1455 C CA . ASN A 1 185 ? 8.837 9.115 0.134 1.00 78.69 185 ASN A CA 1
ATOM 1456 C C . ASN A 1 185 ? 10.189 8.931 -0.572 1.00 78.69 185 ASN A C 1
ATOM 1458 O O . ASN A 1 185 ? 10.389 7.941 -1.278 1.00 78.69 185 ASN A O 1
ATOM 1462 N N . VAL A 1 186 ? 11.112 9.871 -0.344 1.00 78.81 186 VAL A N 1
ATOM 1463 C CA . VAL A 1 186 ? 12.459 9.879 -0.943 1.00 78.81 186 VAL A CA 1
ATOM 1464 C C . VAL A 1 186 ? 13.252 8.621 -0.566 1.00 78.81 186 VAL A C 1
ATOM 1466 O O . VAL A 1 186 ? 13.901 8.019 -1.413 1.00 78.81 186 VAL A O 1
ATOM 1469 N N . VAL A 1 187 ? 13.139 8.153 0.681 1.00 82.81 187 VAL A N 1
ATOM 1470 C CA . VAL A 1 187 ? 13.898 6.989 1.167 1.00 82.81 187 VAL A CA 1
ATOM 1471 C C . VAL A 1 187 ? 13.481 5.712 0.433 1.00 82.81 187 VAL A C 1
ATOM 1473 O O . VAL A 1 187 ? 14.329 4.929 0.007 1.00 82.81 187 VAL A O 1
ATOM 1476 N N . LEU A 1 188 ? 12.175 5.502 0.235 1.00 84.25 188 LEU A N 1
ATOM 1477 C CA . LEU A 1 188 ? 11.669 4.370 -0.552 1.00 84.25 188 LEU A CA 1
ATOM 1478 C C . LEU A 1 188 ? 12.122 4.451 -2.012 1.00 84.25 188 LEU A C 1
ATOM 1480 O O . LEU A 1 188 ? 12.425 3.422 -2.614 1.00 84.25 188 LEU A O 1
ATOM 1484 N N . TYR A 1 189 ? 12.192 5.656 -2.577 1.00 84.25 189 TYR A N 1
ATOM 1485 C CA . TYR A 1 189 ? 12.695 5.861 -3.931 1.00 84.25 189 TYR A CA 1
ATOM 1486 C C . TYR A 1 189 ? 14.171 5.468 -4.057 1.00 84.25 189 TYR A C 1
ATOM 1488 O O . TYR A 1 189 ? 14.518 4.669 -4.933 1.00 84.25 189 TYR A O 1
ATOM 1496 N N . ASP A 1 190 ? 15.021 5.948 -3.149 1.00 84.19 190 ASP A N 1
ATOM 1497 C CA . ASP A 1 190 ? 16.446 5.608 -3.124 1.00 84.19 190 ASP A CA 1
ATOM 1498 C C . ASP A 1 190 ? 16.663 4.100 -2.977 1.00 84.19 190 ASP A C 1
ATOM 1500 O O . ASP A 1 190 ? 17.493 3.517 -3.682 1.00 84.19 190 ASP A O 1
ATOM 1504 N N . MET A 1 191 ? 15.854 3.439 -2.142 1.00 86.56 191 MET A N 1
ATOM 1505 C CA . MET A 1 191 ? 15.860 1.980 -2.019 1.00 86.56 191 MET A CA 1
ATOM 1506 C C . MET A 1 191 ? 15.526 1.282 -3.344 1.00 86.56 191 MET A C 1
ATOM 1508 O O . MET A 1 191 ? 16.251 0.372 -3.752 1.00 86.56 191 MET A O 1
ATOM 1512 N N . VAL A 1 192 ? 14.475 1.709 -4.059 1.00 87.00 192 VAL A N 1
ATOM 1513 C CA . VAL A 1 192 ? 14.151 1.149 -5.387 1.00 87.00 192 VAL A CA 1
ATOM 1514 C C . VAL A 1 192 ? 15.314 1.355 -6.355 1.00 87.00 192 VAL A C 1
ATOM 1516 O O . VAL A 1 192 ? 15.704 0.420 -7.057 1.00 87.00 192 VAL A O 1
ATOM 1519 N N . LEU A 1 193 ? 15.924 2.541 -6.372 1.00 87.31 193 LEU A N 1
ATOM 1520 C CA . LEU A 1 193 ? 17.087 2.826 -7.214 1.00 87.31 193 LEU A CA 1
ATOM 1521 C C . LEU A 1 193 ? 18.284 1.935 -6.875 1.00 87.31 193 LEU A C 1
ATOM 1523 O O . LEU A 1 193 ? 18.997 1.494 -7.784 1.00 87.31 193 LEU A O 1
ATOM 1527 N N . GLN A 1 194 ? 18.503 1.653 -5.592 1.00 89.06 194 GLN A N 1
ATOM 1528 C CA . GLN A 1 194 ? 19.552 0.753 -5.130 1.00 89.06 194 GLN A CA 1
ATOM 1529 C C . GLN A 1 194 ? 19.274 -0.698 -5.545 1.00 89.06 194 GLN A C 1
ATOM 1531 O O . GLN A 1 194 ? 20.195 -1.383 -6.007 1.00 89.06 194 GLN A O 1
ATOM 1536 N N . PHE A 1 195 ? 18.020 -1.157 -5.477 1.00 88.00 195 PHE A N 1
ATOM 1537 C CA . PHE A 1 195 ? 17.625 -2.474 -5.986 1.0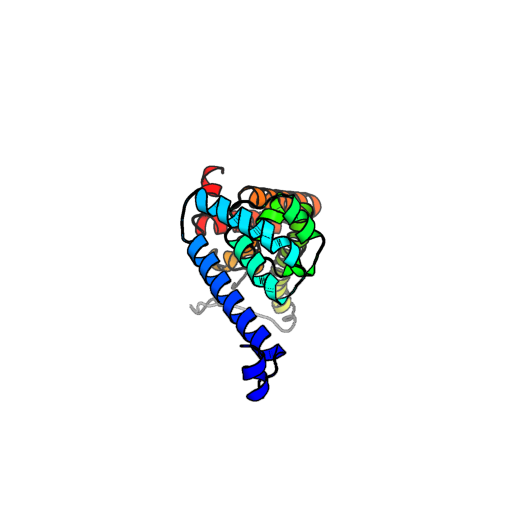0 88.00 195 PHE A CA 1
ATOM 1538 C C . PHE A 1 195 ? 17.827 -2.582 -7.495 1.00 88.00 195 PHE A C 1
ATOM 1540 O O . PHE A 1 195 ? 18.480 -3.519 -7.952 1.00 88.00 195 PHE A O 1
ATOM 1547 N N . VAL A 1 196 ? 17.362 -1.598 -8.268 1.00 87.56 196 VAL A N 1
ATOM 1548 C CA . VAL A 1 196 ? 17.553 -1.549 -9.727 1.00 87.56 196 VAL A CA 1
ATOM 1549 C C . VAL A 1 196 ? 19.044 -1.571 -10.084 1.00 87.56 196 VAL A C 1
ATOM 1551 O O . VAL A 1 196 ? 19.453 -2.329 -10.963 1.00 87.56 196 VAL A O 1
ATOM 1554 N N . ARG A 1 197 ? 19.887 -0.813 -9.366 1.00 88.25 197 ARG A N 1
ATOM 1555 C CA . ARG A 1 197 ? 21.349 -0.835 -9.554 1.00 88.25 197 ARG A CA 1
ATOM 1556 C C . ARG A 1 197 ? 21.944 -2.212 -9.253 1.00 88.25 197 ARG A C 1
ATOM 1558 O O . ARG A 1 197 ? 22.757 -2.707 -10.028 1.00 88.25 197 ARG A O 1
ATOM 1565 N N . THR A 1 198 ? 21.549 -2.827 -8.142 1.00 89.50 198 THR A N 1
ATOM 1566 C CA . THR A 1 198 ? 22.051 -4.144 -7.721 1.00 89.50 198 THR A CA 1
ATOM 1567 C C . THR A 1 198 ? 21.652 -5.234 -8.715 1.00 89.50 198 THR A C 1
ATOM 1569 O O . THR A 1 198 ? 22.482 -6.050 -9.119 1.00 89.50 198 THR A O 1
ATOM 1572 N N . LEU A 1 199 ? 20.400 -5.217 -9.171 1.00 87.50 199 LEU A N 1
ATOM 1573 C CA . LEU A 1 199 ? 19.894 -6.160 -10.162 1.00 87.50 199 LEU A CA 1
ATOM 1574 C C . LEU A 1 199 ? 20.551 -5.962 -11.528 1.00 87.50 199 LEU A C 1
ATOM 1576 O O . LEU A 1 199 ? 20.894 -6.954 -12.172 1.00 87.50 199 LEU A O 1
ATOM 1580 N N . PHE A 1 200 ? 20.811 -4.719 -11.944 1.00 87.19 200 PHE A N 1
ATOM 1581 C CA . PHE A 1 200 ? 21.581 -4.433 -13.155 1.00 87.19 200 PHE A CA 1
ATOM 1582 C C . PHE A 1 200 ? 22.998 -5.012 -13.075 1.00 87.19 200 PHE A C 1
ATOM 1584 O O . PHE A 1 200 ? 23.425 -5.707 -13.991 1.00 87.19 200 PHE A O 1
ATOM 1591 N N . LEU A 1 201 ? 23.713 -4.795 -11.967 1.00 89.81 201 LEU A N 1
ATOM 1592 C CA . LEU A 1 201 ? 25.070 -5.328 -11.797 1.00 89.81 201 LEU A CA 1
ATOM 1593 C C . LEU A 1 201 ? 25.102 -6.864 -11.821 1.00 89.81 201 LEU A C 1
ATOM 1595 O O . LEU A 1 201 ? 26.057 -7.446 -12.333 1.00 89.81 201 LEU A O 1
ATOM 1599 N N . ARG A 1 202 ? 24.051 -7.517 -11.308 1.00 90.75 202 ARG A N 1
ATOM 1600 C CA . ARG A 1 202 ? 23.933 -8.981 -11.277 1.00 90.75 202 ARG A CA 1
ATOM 1601 C C . ARG A 1 202 ? 23.521 -9.590 -12.619 1.00 90.75 202 ARG A C 1
ATOM 1603 O O . ARG A 1 202 ? 24.085 -10.600 -13.022 1.00 90.75 202 ARG A O 1
ATOM 1610 N N . THR A 1 203 ? 22.514 -9.023 -13.277 1.00 87.75 203 THR A N 1
ATOM 1611 C CA . THR A 1 203 ? 21.892 -9.600 -14.488 1.00 87.75 203 THR A CA 1
ATOM 1612 C C . THR A 1 203 ? 22.469 -9.045 -15.786 1.00 87.75 203 THR A C 1
ATOM 1614 O O . THR A 1 203 ? 22.355 -9.687 -16.823 1.00 87.75 203 THR A O 1
ATOM 1617 N N . ARG A 1 204 ? 23.067 -7.846 -15.741 1.00 85.81 204 ARG A N 1
ATOM 1618 C CA . ARG A 1 204 ? 23.480 -7.034 -16.899 1.00 85.81 204 ARG A CA 1
ATOM 1619 C C . ARG A 1 204 ? 22.351 -6.730 -17.892 1.00 85.81 204 ARG A C 1
ATOM 1621 O O . ARG A 1 204 ? 22.619 -6.376 -19.036 1.00 85.81 204 ARG A O 1
ATOM 1628 N N . ASN A 1 205 ? 21.092 -6.830 -17.462 1.00 81.00 205 ASN A N 1
ATOM 1629 C CA . ASN A 1 205 ? 19.949 -6.535 -18.316 1.00 81.00 205 ASN A CA 1
ATOM 1630 C C . ASN A 1 205 ? 19.738 -5.011 -18.431 1.00 81.00 205 ASN A C 1
ATOM 1632 O O . ASN A 1 205 ? 19.480 -4.328 -17.438 1.00 81.00 205 ASN A O 1
ATOM 1636 N N . VAL A 1 206 ? 19.839 -4.473 -19.650 1.00 82.38 206 VAL A N 1
ATOM 1637 C CA . VAL A 1 206 ? 19.767 -3.026 -19.932 1.00 82.38 206 VAL A CA 1
ATOM 1638 C C . VAL A 1 206 ? 18.377 -2.441 -19.644 1.00 82.38 206 VAL A C 1
ATOM 1640 O O . VAL A 1 206 ? 18.261 -1.244 -19.373 1.00 82.38 206 VAL A O 1
ATOM 1643 N N . HIS A 1 207 ? 17.321 -3.262 -19.602 1.00 82.88 207 HIS A N 1
ATOM 1644 C CA . HIS A 1 207 ? 15.964 -2.804 -19.287 1.00 82.88 207 HIS A CA 1
ATOM 1645 C C . HIS A 1 207 ? 15.851 -2.185 -17.887 1.00 82.88 207 HIS A C 1
ATOM 1647 O O . HIS A 1 207 ? 15.034 -1.287 -17.687 1.00 82.88 207 HIS A O 1
ATOM 1653 N N . TYR A 1 208 ? 16.720 -2.561 -16.941 1.00 84.94 208 TYR A N 1
ATOM 1654 C CA . TYR A 1 208 ? 16.813 -1.896 -15.636 1.00 84.94 208 TYR A CA 1
ATOM 1655 C C . TYR A 1 208 ? 17.260 -0.428 -15.746 1.00 84.94 208 TYR A C 1
ATOM 1657 O O . TYR A 1 208 ? 16.783 0.426 -14.998 1.00 84.94 208 TYR A O 1
ATOM 1665 N N . CYS A 1 209 ? 18.142 -0.101 -16.696 1.00 83.31 209 CYS A N 1
ATOM 1666 C CA . CYS A 1 209 ? 18.546 1.282 -16.957 1.00 83.31 209 CYS A CA 1
ATOM 1667 C C . CYS A 1 209 ? 17.387 2.089 -17.550 1.00 83.31 209 CYS A C 1
ATOM 1669 O O . CYS A 1 209 ? 17.172 3.233 -17.153 1.00 83.31 209 CYS A O 1
ATOM 1671 N N . THR A 1 210 ? 16.612 1.483 -18.455 1.00 84.00 210 THR A N 1
ATOM 1672 C CA . THR A 1 210 ? 15.390 2.095 -18.994 1.00 84.00 210 THR A CA 1
ATOM 1673 C C . THR A 1 210 ? 14.376 2.357 -17.885 1.00 84.00 210 THR A C 1
ATOM 1675 O O . THR A 1 210 ? 13.875 3.474 -17.783 1.00 84.00 210 THR A O 1
ATOM 1678 N N . LEU A 1 211 ? 14.149 1.382 -17.001 1.00 83.88 211 LEU A N 1
ATOM 1679 C CA . LEU A 1 211 ? 13.248 1.521 -15.859 1.00 83.88 211 LEU A CA 1
ATOM 1680 C C . LEU A 1 211 ? 13.669 2.661 -14.922 1.00 83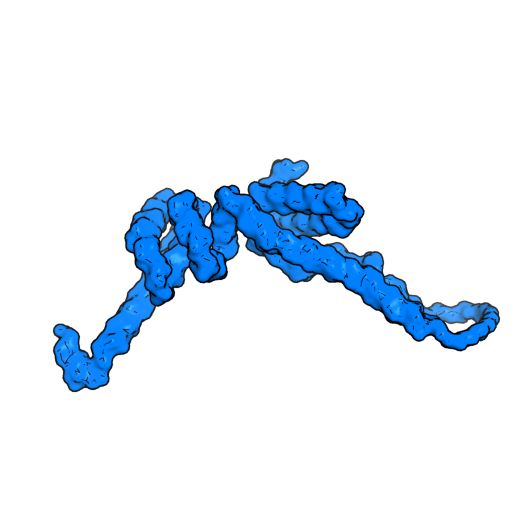.88 211 LEU A C 1
ATOM 1682 O O . LEU A 1 211 ? 12.817 3.420 -14.473 1.00 83.88 211 LEU A O 1
ATOM 1686 N N . ARG A 1 212 ? 14.973 2.822 -14.651 1.00 85.31 212 ARG A N 1
ATOM 1687 C CA . ARG A 1 212 ? 15.490 3.928 -13.824 1.00 85.31 212 ARG A CA 1
ATOM 1688 C C . ARG A 1 212 ? 15.095 5.293 -14.392 1.00 85.31 212 ARG A C 1
ATOM 1690 O O . ARG A 1 212 ? 14.661 6.160 -13.641 1.00 85.31 212 ARG A O 1
ATOM 1697 N N . VAL A 1 213 ? 15.248 5.480 -15.704 1.00 82.31 213 VAL A N 1
ATOM 1698 C CA . VAL A 1 213 ? 14.887 6.740 -16.373 1.00 82.31 213 VAL A CA 1
ATOM 1699 C C . VAL A 1 213 ? 13.368 6.905 -16.435 1.00 82.31 213 VAL A C 1
ATOM 1701 O O . VAL A 1 213 ? 12.868 7.992 -16.169 1.00 82.31 213 VAL A O 1
ATOM 1704 N N . GLU A 1 214 ? 12.615 5.843 -16.732 1.00 82.12 214 GLU A N 1
ATOM 1705 C CA . GLU A 1 214 ? 11.145 5.877 -16.734 1.00 82.12 214 GLU A CA 1
ATOM 1706 C C . GLU A 1 214 ? 10.577 6.251 -15.356 1.00 82.12 214 GLU A C 1
ATOM 1708 O O . GLU A 1 214 ? 9.668 7.077 -15.286 1.00 82.12 214 GLU A O 1
ATOM 1713 N N . LEU A 1 215 ? 11.145 5.714 -14.271 1.00 80.75 215 LEU A N 1
ATOM 1714 C CA . LEU A 1 215 ? 10.746 6.020 -12.896 1.00 80.75 215 LEU A CA 1
ATOM 1715 C C . LEU A 1 215 ? 11.045 7.476 -12.521 1.00 80.75 215 LEU A C 1
ATOM 1717 O O . LEU A 1 215 ? 10.172 8.148 -11.977 1.00 80.75 215 LEU A O 1
ATOM 1721 N N . LEU A 1 216 ? 12.238 7.976 -12.861 1.00 78.88 216 LEU A N 1
ATOM 1722 C CA . LEU A 1 216 ? 12.614 9.375 -12.638 1.00 78.88 216 LEU A CA 1
ATOM 1723 C C . LEU A 1 216 ? 11.660 10.330 -13.373 1.00 78.88 216 LEU A C 1
ATOM 1725 O O . LEU A 1 216 ? 11.152 11.283 -12.786 1.00 78.88 216 LEU A O 1
ATOM 1729 N N . MET A 1 217 ? 11.370 10.046 -14.645 1.00 76.56 217 MET A N 1
ATOM 1730 C CA . MET A 1 217 ? 10.468 10.872 -15.451 1.00 76.56 217 MET A CA 1
ATOM 1731 C C . MET A 1 217 ? 9.021 10.820 -14.942 1.00 76.56 217 MET A C 1
ATOM 1733 O O . MET A 1 217 ? 8.356 11.848 -14.909 1.00 76.56 217 MET A O 1
ATOM 1737 N N . ALA A 1 218 ? 8.530 9.647 -14.527 1.00 74.06 218 ALA A N 1
ATOM 1738 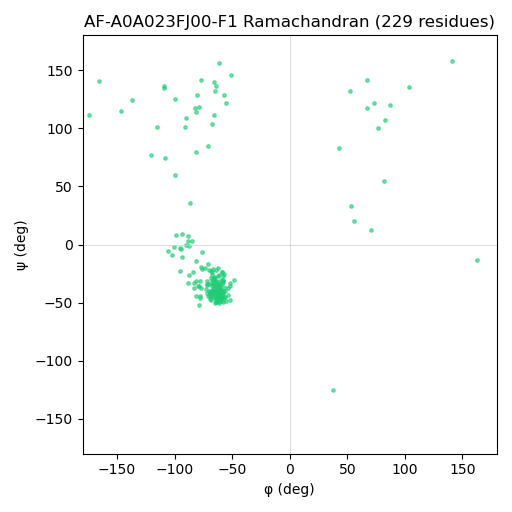C CA . ALA A 1 218 ? 7.174 9.499 -13.996 1.00 74.06 218 ALA A CA 1
ATOM 1739 C C . ALA A 1 218 ? 6.985 10.213 -12.647 1.00 74.06 218 ALA A C 1
ATOM 1741 O O . ALA A 1 218 ? 5.905 10.728 -12.373 1.00 74.06 218 ALA A O 1
ATOM 1742 N N . LEU A 1 219 ? 8.026 10.272 -11.812 1.00 70.81 219 LEU A N 1
ATOM 1743 C CA . LEU A 1 219 ? 7.998 11.030 -10.559 1.00 70.81 219 LEU A CA 1
ATOM 1744 C C . LEU A 1 219 ? 7.996 12.540 -10.796 1.00 70.81 219 LEU A C 1
ATOM 1746 O O . LEU A 1 219 ? 7.259 13.255 -10.120 1.00 70.81 219 LEU A O 1
ATOM 1750 N N . HIS A 1 220 ? 8.771 13.009 -11.775 1.00 71.00 220 HIS A N 1
ATOM 1751 C CA . HIS A 1 220 ? 8.764 14.413 -12.179 1.00 71.00 220 HIS A CA 1
ATOM 1752 C C . HIS A 1 220 ? 7.386 14.841 -12.716 1.00 71.00 220 HIS A C 1
ATOM 1754 O O . HIS A 1 220 ? 6.894 15.913 -12.374 1.00 71.00 220 HIS A O 1
ATOM 1760 N N . ASP A 1 221 ? 6.731 13.990 -13.515 1.00 66.31 221 ASP A N 1
ATOM 1761 C CA . ASP A 1 221 ? 5.377 14.239 -14.037 1.00 66.31 221 ASP A CA 1
ATOM 1762 C C . ASP A 1 221 ? 4.302 14.307 -12.924 1.00 66.31 221 ASP A C 1
ATOM 1764 O O . ASP A 1 221 ? 3.240 14.886 -13.136 1.00 66.31 221 ASP A O 1
ATOM 1768 N N . LEU A 1 222 ? 4.558 13.728 -11.743 1.00 63.91 222 LEU A N 1
ATOM 1769 C CA . LEU A 1 222 ? 3.651 13.762 -10.586 1.00 63.91 222 LEU A CA 1
ATOM 1770 C C . LEU A 1 222 ? 3.839 14.982 -9.662 1.00 63.91 222 LEU A C 1
ATOM 1772 O O . LEU A 1 222 ? 3.227 15.022 -8.593 1.00 63.91 222 LEU A O 1
ATOM 1776 N N . GLU A 1 223 ? 4.670 15.958 -10.042 1.00 54.75 223 GLU A N 1
ATOM 1777 C CA . GLU A 1 223 ? 4.904 17.206 -9.290 1.00 54.75 223 GLU A CA 1
ATOM 1778 C C . GLU A 1 223 ? 5.301 16.990 -7.815 1.00 54.75 223 GLU A C 1
ATOM 1780 O O . GLU A 1 223 ? 4.988 17.787 -6.928 1.00 54.75 223 GLU A O 1
ATOM 1785 N N . ILE A 1 224 ? 6.031 15.912 -7.517 1.00 56.50 224 ILE A N 1
ATOM 1786 C CA . ILE A 1 224 ? 6.607 15.697 -6.185 1.00 56.50 224 ILE A CA 1
ATOM 1787 C C . ILE A 1 224 ? 7.901 16.515 -6.091 1.00 56.50 224 ILE A C 1
ATOM 1789 O O . ILE A 1 224 ? 9.007 16.003 -6.268 1.00 56.50 224 ILE A O 1
ATOM 1793 N N . GLN A 1 225 ? 7.767 17.817 -5.838 1.00 47.88 225 GLN A N 1
ATOM 1794 C CA . GLN A 1 225 ? 8.900 18.751 -5.772 1.00 47.88 225 GLN A CA 1
ATOM 1795 C C . GLN A 1 225 ? 9.947 18.363 -4.703 1.00 47.88 225 GLN A C 1
ATOM 1797 O O . GLN A 1 225 ? 11.124 18.658 -4.889 1.00 47.88 225 GLN A O 1
ATOM 1802 N N . ASP A 1 226 ? 9.564 17.600 -3.670 1.00 49.34 226 ASP A N 1
ATOM 1803 C CA . ASP A 1 226 ? 10.462 17.135 -2.596 1.00 49.34 226 ASP A CA 1
ATOM 1804 C C . ASP A 1 226 ? 11.554 16.149 -3.059 1.00 49.34 226 ASP A C 1
ATOM 1806 O O . ASP A 1 226 ? 12.638 16.114 -2.482 1.00 49.34 226 ASP A O 1
ATOM 1810 N N . ILE A 1 227 ? 11.304 15.350 -4.107 1.00 48.75 227 ILE A N 1
ATOM 1811 C CA . ILE A 1 227 ? 12.295 14.398 -4.659 1.00 48.75 227 ILE A CA 1
ATOM 1812 C C . ILE A 1 227 ? 13.166 15.090 -5.721 1.00 48.75 227 ILE A C 1
ATOM 1814 O O . ILE A 1 227 ? 14.356 14.811 -5.855 1.00 48.75 227 ILE A O 1
ATOM 1818 N N . THR A 1 228 ? 12.584 16.038 -6.455 1.00 42.75 228 THR A N 1
ATOM 1819 C CA . THR A 1 228 ? 13.247 16.747 -7.561 1.00 42.75 228 THR A CA 1
ATOM 1820 C C . THR A 1 228 ? 14.286 17.771 -7.093 1.00 42.75 228 THR A C 1
ATOM 1822 O O . THR A 1 228 ? 15.156 18.136 -7.870 1.00 42.75 228 THR A O 1
ATOM 1825 N N . ALA A 1 229 ? 14.224 18.224 -5.836 1.00 41.59 229 ALA A N 1
ATOM 1826 C CA . ALA A 1 229 ? 15.182 19.182 -5.274 1.00 41.59 229 ALA A CA 1
ATOM 1827 C C . ALA A 1 229 ? 16.508 18.549 -4.799 1.00 41.59 229 ALA A C 1
ATOM 1829 O O . ALA A 1 229 ? 17.466 19.272 -4.533 1.00 41.59 229 ALA A O 1
ATOM 1830 N N . VAL A 1 230 ? 16.563 17.217 -4.659 1.00 47.53 230 VAL A N 1
ATOM 1831 C CA . VAL A 1 230 ? 17.734 16.477 -4.137 1.00 47.53 230 VAL A CA 1
ATOM 1832 C C . VAL A 1 230 ? 18.547 15.803 -5.257 1.00 47.53 230 VAL A C 1
ATOM 1834 O O . VAL A 1 230 ? 19.648 15.315 -5.004 1.00 47.53 230 VAL A O 1
ATOM 1837 N N . THR A 1 231 ? 18.035 15.797 -6.494 1.00 39.56 231 THR A N 1
ATOM 1838 C CA . THR A 1 231 ? 18.748 15.262 -7.673 1.00 39.56 231 THR A CA 1
ATOM 1839 C C . THR A 1 231 ? 19.391 16.385 -8.468 1.00 39.56 231 THR A C 1
ATOM 1841 O O . THR A 1 231 ? 20.532 16.179 -8.938 1.00 39.56 231 THR A O 1
#

Organism: Amblyomma cajennense (NCBI:txid34607)

Secondary structure (DSSP, 8-state):
-HHHHHTTT--HHHHHHHHHHHHHHHHHHHHHHHHHS-SHHHHHHHHHHHHHHGGGGGSGGGHHHHHHHHHT-S---HHHHHHHHT-HHHHHHS-HHHHHHHHHH-HHHHHHHHHHHHHHHHHHHHHHHHHHHHHHSS---------------------SSS-S-HHHHTT-HHHHHHHHHHTT-HHHHHHHHHHHHHHHHHH--THHHHHHHHHHHHHHHTT-HHHHT--

InterPro domains:
  IPR010405 Cofactor of BRCA1 [PF06209] (61-145)
  IPR010405 Cofactor of BRCA1 [PF06209] (158-230)
  IPR010405 Cofactor of BRCA1 [PTHR13503] (1-229)

Mean predicted aligned error: 13.74 Å

Solvent-accessible surface area (backbone atoms only — not comparable to full-atom values): 13906 Å² total; per-residue (Å²): 117,71,73,63,43,54,74,70,72,47,56,68,68,55,55,56,47,51,54,51,50,53,52,49,51,54,48,43,53,50,50,54,54,48,51,72,52,86,57,75,67,47,57,52,53,52,50,56,49,42,68,70,45,54,83,47,51,83,42,72,91,50,30,65,52,54,50,53,52,49,63,62,46,95,77,79,61,67,75,58,46,55,59,37,66,75,33,68,67,58,52,66,74,46,53,62,71,47,48,44,55,44,31,71,78,39,53,68,64,40,48,67,63,46,51,59,45,57,52,48,50,48,51,55,53,52,50,63,62,46,54,67,52,59,68,62,66,71,74,81,77,84,86,86,85,85,83,88,83,93,72,96,73,82,92,78,76,92,77,56,84,90,62,59,44,79,67,61,62,60,60,38,68,54,56,50,50,51,44,67,57,34,65,88,40,57,68,55,44,53,49,52,52,52,50,42,51,53,49,27,74,73,69,68,48,64,65,42,58,54,48,54,52,47,51,55,53,52,44,60,76,65,68,46,61,81,55,66,76,78,112

pLDDT: mean 73.29, std 17.94, range [26.38, 90.75]